Protein AF-A0A497PE10-F1 (afdb_monomer_lite)

Secondary structure (DSSP, 8-state):
------SSSSEE-SS-EE--TTHHHHT-GGGB-S--HHHHHHHHHHHHHHHHHHHHHTTT--SSTTSSSHHHHHHT--S-HHHHHHHHHHHHHHHHHHHHHTTTTS-TTS-HHHHHHHHHHHHHHHHHHHH-EEE--HHHHHHHHHHTB-TT-PBP--------S---TTS-GGGGS-STTTS-EEE--HHHHHHTT--GGGGEEEE-SSSSTTTT-S-TTS-EEEEEEEETT--BHHHHHHHHHHT-SSSS---GGGSS-EEEEEETTEEEEGGGEEEBPTTTSSBPSEE-HHHHHHS---HHHHHHHHTT---HHHHHHHHHHHHHHHHHHH-BTTB-HHHHHHHHHHHHHHHHHHHH---

Foldseek 3Di:
DDQDADPDAWEDPLVDTHHHPQLLLLLALQLEPPDDPLCSNLLSCLLVLLSVQLRVLLNPPADPPPDPDPVVVLVPDPDDPVCSVVLRVLSSSLRSLLCQLQVVVPDPPDDPVRNVVSNLSNLSSVLCQFQWFKFPDLVLLQVLLVVCFFPVRHGHPWNLAPPDPDDPPPDDSSSQAHHRRRHIHTYFGLLCCLLVVHPQLQQWKAFDPAAPSPQPVDDNVDIFGFNWWAALLGDISVNLNVVQVPPPPDDPTPCSSSRHHTQWTDTPHDIDGPLRIFGADSRRRHGRDCTGNNSNLLHRHAPVRVCVVCVPPPCSLSVVVSVLSSVLSVCQPVPGNNDHHNVRSVSSCVSCVVSSVSSPPND

Sequence (363 aa):
FAIASAYHGPATNMGTLFMPLQYIPMCISENYHNFDPRFVDIMIKYVAGFVLAHEIGHNNIHPGQSVGDWSSAIKDIDVDESDKVMWMNFISDIMVNYNVNNATALSGGVSTTDKENYILNTTLGNHVSMFLRTQHNPAHMQEVLDAKRTYTGIPISDNREVKSDIVPDDSPLWHFYSGLGRGNQYFPSLAQSVCENHPKEYLQVRPRKTGNPGETRLSDSKSYTVVDVETYDGKNKDELIAESNKKASSAPYNLLPYYQPIAKIKIGSEWYDSRYFDDICPLSGKVMWGGSTWNYWLQSETKDTWDKKVGGDDNRAQIVHLLCNEWGGHYANHGFAGKTGYEAGDAWIDAFAPVMHQVFRYE

Radius of gyration: 20.72 Å; chains: 1; bounding box: 51×46×56 Å

Structure (mmCIF, N/CA/C/O backbone):
data_AF-A0A497PE10-F1
#
_entry.id   AF-A0A497PE10-F1
#
loop_
_atom_site.group_PDB
_atom_site.id
_atom_site.type_symbol
_atom_site.label_atom_id
_atom_site.label_alt_id
_atom_site.label_comp_id
_atom_site.label_asym_id
_atom_site.label_entity_id
_atom_site.label_seq_id
_atom_site.pdbx_PDB_ins_code
_atom_site.Cartn_x
_atom_site.Cartn_y
_atom_site.Cartn_z
_atom_site.occupancy
_atom_site.B_iso_or_equiv
_atom_site.auth_seq_id
_atom_site.auth_comp_id
_atom_site.auth_asym_id
_atom_site.auth_atom_id
_atom_site.pdbx_PDB_model_num
ATOM 1 N N . PHE A 1 1 ? -4.354 13.370 -28.349 1.00 26.36 1 PHE A N 1
ATOM 2 C CA . PHE A 1 1 ? -4.278 12.712 -27.034 1.00 26.36 1 PHE A CA 1
ATOM 3 C C . PHE A 1 1 ? -5.695 12.500 -26.536 1.00 26.36 1 PHE A C 1
ATOM 5 O O . PHE A 1 1 ? -6.302 13.440 -26.044 1.00 26.36 1 PHE A O 1
ATOM 12 N N . ALA A 1 2 ? -6.266 11.323 -26.790 1.00 21.75 2 ALA A N 1
ATOM 13 C CA . ALA A 1 2 ? -7.591 10.965 -26.297 1.00 21.75 2 ALA A CA 1
ATOM 14 C C . ALA A 1 2 ? -7.392 10.117 -25.038 1.00 21.75 2 ALA A C 1
ATOM 16 O O . ALA A 1 2 ? -6.892 9.003 -25.129 1.00 21.75 2 ALA A O 1
ATOM 17 N N . ILE A 1 3 ? -7.714 10.681 -23.874 1.00 30.77 3 ILE A N 1
ATOM 18 C CA . ILE A 1 3 ? -7.741 9.955 -22.603 1.00 30.77 3 ILE A CA 1
ATOM 19 C C . ILE A 1 3 ? -9.056 9.173 -22.609 1.00 30.77 3 ILE A C 1
ATOM 21 O O . ILE A 1 3 ? -10.103 9.713 -22.262 1.00 30.77 3 ILE A O 1
ATOM 25 N N . ALA A 1 4 ? -9.030 7.947 -23.122 1.00 25.88 4 ALA A N 1
ATOM 26 C CA . ALA A 1 4 ? -10.186 7.063 -23.096 1.00 25.88 4 ALA A CA 1
ATOM 27 C C . ALA A 1 4 ? -10.195 6.294 -21.767 1.00 25.88 4 ALA A C 1
ATOM 29 O O . ALA A 1 4 ? -9.181 5.755 -21.329 1.00 25.88 4 ALA A O 1
ATOM 30 N N . SER A 1 5 ? -11.346 6.302 -21.100 1.00 27.91 5 SER A N 1
ATOM 31 C CA . SER A 1 5 ? -11.580 5.676 -19.803 1.00 27.91 5 SER A CA 1
ATOM 32 C C . SER A 1 5 ? -11.547 4.150 -19.930 1.00 27.91 5 SER A C 1
ATOM 34 O O . SER A 1 5 ? -12.526 3.546 -20.370 1.00 27.91 5 SER A O 1
ATOM 36 N N . ALA A 1 6 ? -10.441 3.516 -19.546 1.00 30.25 6 ALA A N 1
ATOM 37 C CA . ALA A 1 6 ? -10.412 2.072 -19.360 1.00 30.25 6 ALA A CA 1
ATOM 38 C C . ALA A 1 6 ? -10.957 1.741 -17.962 1.00 30.25 6 ALA A C 1
ATOM 40 O O . ALA A 1 6 ? -10.438 2.197 -16.946 1.00 30.25 6 ALA A O 1
ATOM 41 N N . TYR A 1 7 ? -12.034 0.956 -17.926 1.00 28.70 7 TYR A N 1
ATOM 42 C CA . TYR A 1 7 ? -12.624 0.362 -16.718 1.00 28.70 7 TYR A CA 1
ATOM 43 C C . TYR A 1 7 ? -11.738 -0.757 -16.115 1.00 28.70 7 TYR A C 1
ATOM 45 O O . TYR A 1 7 ? -12.102 -1.358 -15.109 1.00 28.70 7 TYR A O 1
ATOM 53 N N . HIS A 1 8 ? -10.571 -1.013 -16.716 1.00 41.28 8 HIS A N 1
ATOM 54 C CA . HIS A 1 8 ? -9.593 -2.027 -16.337 1.00 41.28 8 HIS A CA 1
ATOM 55 C C . HIS A 1 8 ? -8.201 -1.393 -16.302 1.00 41.28 8 HIS A C 1
ATOM 57 O O . HIS A 1 8 ? -7.514 -1.400 -17.315 1.00 41.28 8 HIS A O 1
ATOM 63 N N . GLY A 1 9 ? -7.800 -0.824 -15.162 1.00 53.16 9 GLY A N 1
ATOM 64 C CA . GLY A 1 9 ? -6.411 -0.403 -14.956 1.00 53.16 9 GLY A CA 1
ATOM 65 C C . GLY A 1 9 ? -5.888 0.689 -15.902 1.00 53.16 9 GLY A C 1
ATOM 66 O O . GLY A 1 9 ? -6.588 1.156 -16.805 1.00 53.16 9 GLY A O 1
ATOM 67 N N . PRO A 1 10 ? -4.666 1.179 -15.653 1.00 58.09 10 PRO A N 1
ATOM 68 C CA . PRO A 1 10 ? -3.921 1.919 -16.652 1.00 58.09 10 PRO A CA 1
ATOM 69 C C . PRO A 1 10 ? -3.458 0.941 -17.728 1.00 58.09 10 PRO A C 1
ATOM 71 O O . PRO A 1 10 ? -3.238 -0.239 -17.462 1.00 58.09 10 PRO A O 1
ATOM 74 N N . ALA A 1 11 ? -3.506 1.402 -18.972 1.00 62.78 11 ALA A N 1
ATOM 75 C CA . ALA A 1 11 ? -3.152 0.591 -20.120 1.00 62.78 11 ALA A CA 1
ATOM 76 C C . ALA A 1 11 ? -2.646 1.478 -21.256 1.00 62.78 11 ALA A C 1
ATOM 78 O O . ALA A 1 11 ? -3.052 2.634 -21.413 1.00 62.78 11 ALA A O 1
ATOM 79 N N . THR A 1 12 ? -1.851 0.895 -22.145 1.00 61.69 12 THR A N 1
ATOM 80 C CA . THR A 1 12 ? -1.480 1.492 -23.427 1.00 61.69 12 THR A CA 1
ATOM 81 C C . THR A 1 12 ? -1.715 0.501 -24.559 1.00 61.69 12 THR A C 1
ATOM 83 O O . THR A 1 12 ? -1.630 -0.711 -24.382 1.00 61.69 12 THR A O 1
ATOM 86 N N . ASN A 1 13 ? -2.000 1.014 -25.755 1.00 60.84 13 ASN A N 1
ATOM 87 C CA . ASN A 1 13 ? -2.024 0.219 -26.986 1.00 60.84 13 ASN A CA 1
ATOM 88 C C . ASN A 1 13 ? -0.938 0.658 -27.984 1.00 60.84 13 ASN A C 1
ATOM 90 O O . ASN A 1 13 ? -1.140 0.570 -29.195 1.00 60.84 13 ASN A O 1
ATOM 94 N N . MET A 1 14 ? 0.187 1.190 -27.487 1.00 60.50 14 MET A N 1
ATOM 95 C CA . MET A 1 14 ? 1.313 1.747 -28.262 1.00 60.50 14 MET A CA 1
ATOM 96 C C . MET A 1 14 ? 1.012 3.047 -29.030 1.00 60.50 14 MET A C 1
ATOM 98 O O . MET A 1 14 ? 1.938 3.754 -29.424 1.00 60.50 14 MET A O 1
ATOM 102 N N . GLY A 1 15 ? -0.262 3.399 -29.237 1.00 56.53 15 GLY A N 1
ATOM 103 C CA . GLY A 1 15 ? -0.689 4.645 -29.890 1.00 56.53 15 GLY A CA 1
ATOM 104 C C . GLY A 1 15 ? -1.504 5.579 -28.994 1.00 56.53 15 GLY A C 1
ATOM 105 O O . GLY A 1 15 ? -1.719 6.742 -29.336 1.00 56.53 15 GLY A O 1
ATOM 106 N N . THR A 1 16 ? -2.007 5.091 -27.862 1.00 63.12 16 THR A N 1
ATOM 107 C CA . THR A 1 16 ? -2.861 5.830 -26.926 1.00 63.12 16 THR A CA 1
ATOM 108 C C . THR A 1 16 ? -2.614 5.343 -25.503 1.00 63.12 16 THR A C 1
ATOM 110 O O . THR A 1 16 ? -2.556 4.141 -25.265 1.00 63.12 16 THR A O 1
ATOM 113 N N . LEU A 1 17 ? -2.497 6.297 -24.576 1.00 62.59 17 LEU A N 1
ATOM 114 C CA . LEU A 1 17 ? -2.444 6.049 -23.137 1.00 62.59 17 LEU A CA 1
ATOM 115 C C . LEU A 1 17 ? -3.864 6.131 -22.569 1.00 62.59 17 LEU A C 1
ATOM 117 O O . LEU A 1 17 ? -4.545 7.148 -22.739 1.00 62.59 17 LEU A O 1
ATOM 121 N N . PHE A 1 18 ? -4.290 5.079 -21.885 1.00 66.50 18 PHE A N 1
ATOM 122 C CA . PHE A 1 18 ? -5.561 4.995 -21.184 1.00 66.50 18 PHE A CA 1
ATOM 123 C C . PHE A 1 18 ? -5.285 5.192 -19.696 1.00 66.50 18 PHE A C 1
ATOM 125 O O . PHE A 1 18 ? -4.710 4.336 -19.032 1.00 66.50 18 PHE A O 1
ATOM 132 N N . MET A 1 19 ? -5.689 6.348 -19.172 1.00 64.50 19 MET A N 1
ATOM 133 C CA . MET A 1 19 ? -5.603 6.629 -17.741 1.00 64.50 19 MET A CA 1
ATOM 134 C C . MET A 1 19 ? -6.953 6.287 -17.103 1.00 64.50 19 MET A C 1
ATOM 136 O O . MET A 1 19 ? -7.947 6.954 -17.409 1.00 64.50 19 MET A O 1
ATOM 140 N N . PRO A 1 20 ? -7.035 5.266 -16.239 1.00 61.03 20 PRO A N 1
ATOM 141 C CA . PRO A 1 20 ? -8.276 4.849 -15.625 1.00 61.03 20 PRO A CA 1
ATOM 142 C C . PRO A 1 20 ? -8.740 5.913 -14.650 1.00 61.03 20 PRO A C 1
ATOM 144 O O . PRO A 1 20 ? -7.962 6.640 -14.020 1.00 61.03 20 PRO A O 1
ATOM 147 N N . LEU A 1 21 ? -10.050 5.912 -14.455 1.00 64.25 21 LEU A N 1
ATOM 148 C CA . LEU A 1 21 ? -10.733 6.802 -13.530 1.00 64.25 21 LEU A CA 1
ATOM 149 C C . LEU A 1 21 ? -10.263 6.612 -12.078 1.00 64.25 21 LEU A C 1
ATOM 151 O O . LEU A 1 21 ? -10.528 7.480 -11.263 1.00 64.25 21 LEU A O 1
ATOM 155 N N . GLN A 1 22 ? -9.537 5.536 -11.750 1.00 64.06 22 GLN A N 1
ATOM 156 C CA . GLN A 1 22 ? -9.010 5.269 -10.406 1.00 64.06 22 GLN A CA 1
ATOM 157 C C . GLN A 1 22 ? -7.816 6.155 -9.999 1.00 64.06 22 GLN A C 1
ATOM 159 O O . GLN A 1 22 ? -7.686 6.460 -8.815 1.00 64.06 22 GLN A O 1
ATOM 164 N N . TYR A 1 23 ? -6.986 6.633 -10.941 1.00 70.38 23 TYR A N 1
ATOM 165 C CA . TYR A 1 23 ? -5.857 7.523 -10.606 1.00 70.38 23 TYR A CA 1
ATOM 166 C C . TYR A 1 23 ? -6.257 8.992 -10.534 1.00 70.38 23 TYR A C 1
ATOM 168 O O . TYR A 1 23 ? -5.602 9.768 -9.846 1.00 70.38 23 TYR A O 1
ATOM 176 N N . ILE A 1 24 ? -7.353 9.386 -11.189 1.00 73.06 24 ILE A N 1
ATOM 177 C CA . ILE A 1 24 ? -7.880 10.753 -11.095 1.00 73.06 24 ILE A CA 1
ATOM 178 C C . ILE A 1 24 ? -8.144 11.149 -9.629 1.00 73.06 24 ILE A C 1
ATOM 180 O O . ILE A 1 24 ? -7.614 12.177 -9.214 1.00 73.06 24 ILE A O 1
ATOM 184 N N . PRO A 1 25 ? -8.866 10.360 -8.802 1.00 76.19 25 PRO A N 1
ATOM 185 C CA . PRO A 1 25 ? -9.055 10.686 -7.396 1.00 76.19 25 PRO A CA 1
ATOM 186 C C . PRO A 1 25 ? -7.756 10.717 -6.587 1.00 76.19 25 PRO A C 1
ATOM 188 O O . PRO A 1 25 ? -7.700 11.470 -5.620 1.00 76.19 25 PRO A O 1
ATOM 191 N N . MET A 1 26 ? -6.724 9.943 -6.956 1.00 80.38 26 MET A N 1
ATOM 192 C CA . MET A 1 26 ? -5.400 10.014 -6.308 1.00 80.38 26 MET A CA 1
ATOM 193 C C . MET A 1 26 ? -4.675 11.332 -6.600 1.00 80.38 26 MET A C 1
ATOM 195 O O . MET A 1 26 ? -3.714 11.664 -5.922 1.00 80.38 26 MET A O 1
ATOM 199 N N . CYS A 1 27 ? -5.132 12.106 -7.585 1.00 78.81 27 CYS A N 1
ATOM 200 C CA . CYS A 1 27 ? -4.581 13.419 -7.906 1.00 78.81 27 CYS A CA 1
ATOM 201 C C . CYS A 1 27 ? -5.347 14.579 -7.247 1.00 78.81 27 CYS A C 1
ATOM 203 O O . CYS A 1 27 ? -5.117 15.737 -7.591 1.00 78.81 27 CYS A O 1
ATOM 205 N N . ILE A 1 28 ? -6.275 14.281 -6.334 1.00 81.00 28 ILE A N 1
ATOM 206 C CA . ILE A 1 28 ? -7.158 15.254 -5.685 1.00 81.00 28 ILE A CA 1
ATOM 207 C C . ILE A 1 28 ? -6.804 15.311 -4.198 1.00 81.00 28 ILE A C 1
ATOM 209 O O . ILE A 1 28 ? -7.026 14.348 -3.464 1.00 81.00 28 ILE A O 1
ATOM 213 N N . SER A 1 29 ? -6.254 16.438 -3.748 1.00 83.06 29 SER A N 1
ATOM 214 C CA . SER A 1 29 ? -5.729 16.606 -2.386 1.00 83.06 29 SER A CA 1
ATOM 215 C C . SER A 1 29 ? -6.792 16.455 -1.308 1.00 83.06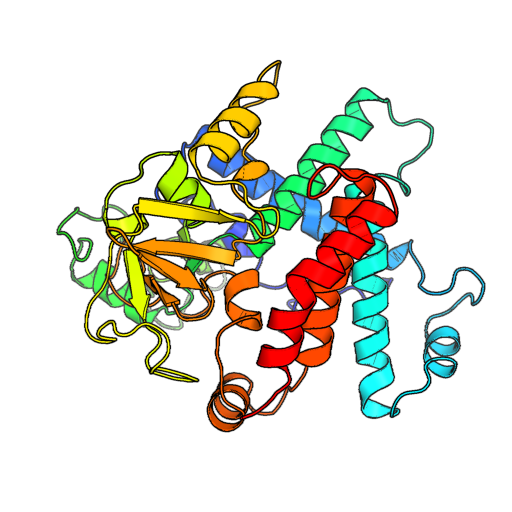 29 SER A C 1
ATOM 217 O O . SER A 1 29 ? -6.506 15.916 -0.242 1.00 83.06 29 SER A O 1
ATOM 219 N N . GLU A 1 30 ? -8.036 16.831 -1.593 1.00 81.69 30 GLU A N 1
ATOM 220 C CA . GLU A 1 30 ? -9.127 16.736 -0.628 1.00 81.69 30 GLU A CA 1
ATOM 221 C C . GLU A 1 30 ? -9.553 15.293 -0.312 1.00 81.69 30 GLU A C 1
ATOM 223 O O . GLU A 1 30 ? -10.305 15.073 0.633 1.00 81.69 30 GLU A O 1
ATOM 228 N N . ASN A 1 31 ? -9.076 14.305 -1.074 1.00 85.88 31 ASN A N 1
ATOM 229 C CA . ASN A 1 31 ? -9.310 12.891 -0.782 1.00 85.88 31 ASN A CA 1
ATOM 230 C C . ASN A 1 31 ? -8.299 12.307 0.222 1.00 85.88 31 ASN A C 1
ATOM 232 O O . ASN A 1 31 ? -8.471 11.167 0.660 1.00 85.88 31 ASN A O 1
ATOM 236 N N . TYR A 1 32 ? -7.238 13.044 0.565 1.00 87.50 32 TYR A N 1
ATOM 237 C CA . TYR A 1 32 ? -6.167 12.596 1.455 1.00 87.50 32 TYR A CA 1
ATOM 238 C C . TYR A 1 32 ? -6.420 13.042 2.898 1.00 87.50 32 TYR A C 1
ATOM 240 O O . TYR A 1 32 ? -6.613 14.223 3.177 1.00 87.50 32 TYR A O 1
ATOM 248 N N . HIS A 1 33 ? -6.352 12.099 3.842 1.00 88.00 33 HIS A N 1
ATOM 249 C CA . HIS A 1 33 ? -6.665 12.346 5.255 1.00 88.00 33 HIS A CA 1
ATOM 250 C C . HIS A 1 33 ? -5.460 12.134 6.166 1.00 88.00 33 HIS A C 1
ATOM 252 O O . HIS A 1 33 ? -4.825 11.085 6.116 1.00 88.00 33 HIS A O 1
ATOM 258 N N . ASN A 1 34 ? -5.199 13.096 7.058 1.00 85.44 34 ASN A N 1
ATOM 259 C CA . ASN A 1 34 ? -4.124 13.039 8.061 1.00 85.44 34 ASN A CA 1
ATOM 260 C C . ASN A 1 34 ? -2.728 12.805 7.460 1.00 85.44 34 ASN A C 1
ATOM 262 O O . ASN A 1 34 ? -1.926 12.016 7.957 1.00 85.44 34 ASN A O 1
ATOM 266 N N . PHE A 1 35 ? -2.462 13.518 6.372 1.00 82.25 35 PHE A N 1
ATOM 267 C CA . PHE A 1 35 ? -1.128 13.715 5.833 1.00 82.25 35 PHE A CA 1
ATOM 268 C C . PHE A 1 35 ? -0.671 15.129 6.168 1.00 82.25 35 PHE A C 1
ATOM 270 O O . PHE A 1 35 ? -1.485 16.055 6.205 1.00 82.25 35 PHE A O 1
ATOM 277 N N . ASP A 1 36 ? 0.629 15.321 6.374 1.00 72.62 36 ASP A N 1
ATOM 278 C CA . ASP A 1 36 ? 1.169 16.677 6.409 1.00 72.62 36 ASP A CA 1
ATOM 279 C C . ASP A 1 36 ? 0.985 17.307 5.006 1.00 72.62 36 ASP A C 1
ATOM 281 O O . ASP A 1 36 ? 1.298 16.659 4.000 1.00 72.62 36 ASP A O 1
ATOM 285 N N . PRO A 1 37 ? 0.437 18.538 4.906 1.00 69.31 37 PRO A N 1
ATOM 286 C CA . PRO A 1 37 ? 0.109 19.170 3.627 1.00 69.31 37 PRO A CA 1
ATOM 287 C C . PRO A 1 37 ? 1.275 19.233 2.638 1.00 69.31 37 PRO A C 1
ATOM 289 O O . PRO A 1 37 ? 1.061 19.124 1.435 1.00 69.31 37 PRO A O 1
ATOM 292 N N . ARG A 1 38 ? 2.519 19.335 3.130 1.00 65.50 38 ARG A N 1
ATOM 293 C CA . ARG A 1 38 ? 3.723 19.331 2.284 1.00 65.50 38 ARG A CA 1
ATOM 294 C C . ARG A 1 38 ? 3.900 18.007 1.544 1.00 65.50 38 ARG A C 1
ATOM 296 O O . ARG A 1 38 ? 4.574 17.982 0.524 1.00 65.50 38 ARG A O 1
ATOM 303 N N . PHE A 1 39 ? 3.315 16.923 2.046 1.00 71.75 39 PHE A N 1
ATOM 304 C CA . PHE A 1 39 ? 3.391 15.598 1.442 1.00 71.75 39 PHE A CA 1
ATOM 305 C C . PHE A 1 39 ? 2.229 15.281 0.520 1.00 71.75 39 PHE A C 1
ATOM 307 O O . PHE A 1 39 ? 2.411 14.476 -0.382 1.00 71.75 39 PHE A O 1
ATOM 314 N N . VAL A 1 40 ? 1.056 15.887 0.709 1.00 78.69 40 VAL A N 1
ATOM 315 C CA . VAL A 1 40 ? -0.104 15.618 -0.154 1.00 78.69 40 VAL A CA 1
ATOM 316 C C . VAL A 1 40 ? 0.212 15.999 -1.598 1.00 78.69 40 VAL A C 1
ATOM 318 O O . VAL A 1 40 ? 0.094 15.160 -2.490 1.00 78.69 40 VAL A O 1
ATOM 321 N N . ASP A 1 41 ? 0.742 17.204 -1.812 1.00 74.56 41 ASP A N 1
ATOM 322 C CA . ASP A 1 41 ? 1.160 17.665 -3.142 1.00 74.56 41 ASP A CA 1
ATOM 323 C C . ASP A 1 41 ? 2.259 16.775 -3.742 1.00 74.56 41 ASP A C 1
ATOM 325 O O . ASP A 1 41 ? 2.294 16.515 -4.947 1.00 74.56 41 ASP A O 1
ATOM 329 N N . ILE A 1 42 ? 3.149 16.269 -2.889 1.00 72.25 42 ILE A N 1
ATOM 330 C CA . ILE A 1 42 ? 4.262 15.402 -3.278 1.00 72.25 42 ILE A CA 1
ATOM 331 C C . ILE A 1 42 ? 3.767 14.017 -3.685 1.00 72.25 42 ILE A C 1
ATOM 333 O O . ILE A 1 42 ? 4.161 13.520 -4.736 1.00 72.25 42 ILE A O 1
ATOM 337 N N . MET A 1 43 ? 2.877 13.409 -2.906 1.00 76.19 43 MET A N 1
ATOM 338 C CA . MET A 1 43 ? 2.291 12.108 -3.216 1.00 76.19 43 MET A CA 1
ATOM 339 C C . MET A 1 43 ? 1.468 12.165 -4.496 1.00 76.19 43 MET A C 1
ATOM 341 O O . MET A 1 43 ? 1.654 11.310 -5.354 1.00 76.19 43 MET A O 1
ATOM 345 N N . ILE A 1 44 ? 0.623 13.188 -4.660 1.00 79.44 44 ILE A N 1
ATOM 346 C CA . ILE A 1 44 ? -0.154 13.396 -5.889 1.00 79.44 44 ILE A CA 1
ATOM 347 C C . ILE A 1 44 ? 0.786 13.466 -7.092 1.00 79.44 44 ILE A C 1
ATOM 349 O O . ILE A 1 44 ? 0.618 12.732 -8.067 1.00 79.44 44 ILE A O 1
ATOM 353 N N . LYS A 1 45 ? 1.822 14.309 -7.003 1.00 78.12 45 LYS A N 1
ATOM 354 C CA . LYS A 1 45 ? 2.814 14.467 -8.067 1.00 78.12 45 LYS A CA 1
ATOM 355 C C . LYS A 1 45 ? 3.541 13.156 -8.374 1.00 78.12 45 LYS A C 1
ATOM 357 O O . LYS A 1 45 ? 3.767 12.855 -9.542 1.00 78.12 45 LYS A O 1
ATOM 362 N N . TYR A 1 46 ? 3.947 12.405 -7.355 1.00 81.94 46 TYR A N 1
ATOM 363 C CA . TYR A 1 46 ? 4.786 11.218 -7.526 1.00 81.94 46 TYR A CA 1
ATOM 364 C C . TYR A 1 46 ? 3.997 10.001 -7.980 1.00 81.94 46 TYR A C 1
ATOM 366 O O . TYR A 1 46 ? 4.458 9.306 -8.877 1.00 81.94 46 TYR A O 1
ATOM 374 N N . VAL A 1 47 ? 2.794 9.781 -7.448 1.00 79.00 47 VAL A N 1
ATOM 375 C CA . VAL A 1 47 ? 1.891 8.733 -7.938 1.00 79.00 47 VAL A CA 1
ATOM 376 C C . VAL A 1 47 ? 1.533 9.001 -9.398 1.00 79.00 47 VAL A C 1
ATOM 378 O O . VAL A 1 47 ? 1.718 8.125 -10.236 1.00 79.00 47 VAL A O 1
ATOM 381 N N . ALA A 1 48 ? 1.099 10.221 -9.737 1.00 77.88 48 ALA A N 1
ATOM 382 C CA . ALA A 1 48 ? 0.783 10.570 -11.122 1.00 77.88 48 ALA A CA 1
ATOM 383 C C . ALA A 1 48 ? 2.008 10.439 -12.040 1.00 77.88 48 ALA A C 1
ATOM 385 O O . ALA A 1 48 ? 1.907 9.909 -13.145 1.00 77.88 48 ALA A O 1
ATOM 386 N N . GLY A 1 49 ? 3.172 10.904 -11.575 1.00 80.31 49 GLY A N 1
ATOM 387 C CA . GLY A 1 49 ? 4.430 10.818 -12.310 1.00 80.31 49 GLY A CA 1
ATOM 388 C C . GLY A 1 49 ? 4.871 9.379 -12.566 1.00 80.31 49 GLY A C 1
ATOM 389 O O . GLY A 1 49 ? 5.261 9.067 -13.688 1.00 80.31 49 GLY A O 1
ATOM 390 N N . PHE A 1 50 ? 4.770 8.505 -11.561 1.00 85.56 50 PHE A N 1
ATOM 391 C CA . PHE A 1 50 ? 5.059 7.081 -11.698 1.00 85.56 50 PHE A CA 1
ATOM 392 C C . PHE A 1 50 ? 4.118 6.418 -12.706 1.00 85.56 50 PHE A C 1
ATOM 394 O O . PHE A 1 50 ? 4.607 5.814 -13.652 1.00 85.56 50 PHE A O 1
ATOM 401 N N . VAL A 1 51 ? 2.799 6.589 -12.566 1.00 81.25 51 VAL A N 1
ATOM 402 C CA . VAL A 1 51 ? 1.820 5.948 -13.464 1.00 81.25 51 VAL A CA 1
ATOM 403 C C . VAL A 1 51 ? 2.026 6.402 -14.907 1.00 81.25 51 VAL A C 1
ATOM 405 O O . VAL A 1 51 ? 2.081 5.580 -15.812 1.00 81.25 51 VAL A O 1
ATOM 408 N N . LEU A 1 52 ? 2.222 7.702 -15.146 1.00 80.31 52 LEU A N 1
ATOM 409 C CA . LEU A 1 52 ? 2.508 8.195 -16.496 1.00 80.31 52 LEU A CA 1
ATOM 410 C C . LEU A 1 52 ? 3.820 7.630 -17.052 1.00 80.31 52 LEU A C 1
ATOM 412 O O . LEU A 1 52 ? 3.883 7.276 -18.227 1.00 80.31 52 LEU A O 1
ATOM 416 N N . ALA A 1 53 ? 4.868 7.556 -16.228 1.00 82.88 53 ALA A N 1
ATOM 417 C CA . ALA A 1 53 ? 6.146 6.988 -16.638 1.00 82.88 53 ALA A CA 1
ATOM 418 C C . ALA A 1 53 ? 6.037 5.489 -16.950 1.00 82.88 53 ALA A C 1
ATOM 420 O O . ALA A 1 53 ? 6.608 5.048 -17.943 1.00 82.88 53 ALA A O 1
ATOM 421 N N . HIS A 1 54 ? 5.288 4.742 -16.141 1.00 86.00 54 HIS A N 1
ATOM 422 C CA . HIS A 1 54 ? 4.984 3.329 -16.340 1.00 86.00 54 HIS A CA 1
ATOM 423 C C . HIS A 1 54 ? 4.260 3.110 -17.675 1.00 86.00 54 HIS A C 1
ATOM 425 O O . HIS A 1 54 ? 4.765 2.414 -18.552 1.00 86.00 54 HIS A O 1
ATOM 431 N N . GLU A 1 55 ? 3.153 3.815 -17.908 1.00 79.75 55 GLU A N 1
ATOM 432 C CA . GLU A 1 55 ? 2.368 3.645 -19.136 1.00 79.75 55 GLU A CA 1
ATOM 433 C C . GLU A 1 55 ? 3.119 4.074 -20.404 1.00 79.75 55 GLU A C 1
ATOM 435 O O . GLU A 1 55 ? 2.995 3.456 -21.462 1.00 79.75 55 GLU A O 1
ATOM 440 N N . ILE A 1 56 ? 3.949 5.119 -20.320 1.00 79.00 56 ILE A N 1
ATOM 441 C CA . ILE A 1 56 ? 4.860 5.483 -21.417 1.00 79.00 56 ILE A CA 1
ATOM 442 C C . ILE A 1 56 ? 5.942 4.414 -21.599 1.00 79.00 56 ILE A C 1
ATOM 444 O O . ILE A 1 56 ? 6.340 4.145 -22.732 1.00 79.00 56 ILE A O 1
ATOM 448 N N . GLY A 1 57 ? 6.406 3.809 -20.507 1.00 77.38 57 GLY A N 1
ATOM 449 C CA . GLY A 1 57 ? 7.400 2.744 -20.499 1.00 77.38 57 GLY A CA 1
ATOM 450 C C . GLY A 1 57 ? 6.979 1.544 -21.342 1.00 77.38 57 GLY A C 1
ATOM 451 O O . GLY A 1 57 ? 7.767 1.044 -22.140 1.00 77.38 57 GLY A O 1
ATOM 452 N N . HIS A 1 58 ? 5.711 1.143 -21.279 1.00 77.19 58 HIS A N 1
ATOM 453 C CA . HIS A 1 58 ? 5.189 0.083 -22.147 1.00 77.19 58 HIS A CA 1
ATOM 454 C C . HIS A 1 58 ? 5.332 0.386 -23.650 1.00 77.19 58 HIS A C 1
ATOM 456 O O . HIS A 1 58 ? 5.404 -0.542 -24.452 1.00 77.19 58 HIS A O 1
ATOM 462 N N . ASN A 1 59 ? 5.447 1.660 -24.050 1.00 73.25 59 ASN A N 1
ATOM 463 C CA . ASN A 1 59 ? 5.642 2.039 -25.454 1.00 73.25 59 ASN A CA 1
ATOM 464 C C . ASN A 1 59 ? 7.094 1.925 -25.938 1.00 73.25 59 ASN A C 1
ATOM 466 O O . ASN A 1 59 ? 7.329 1.952 -27.147 1.00 73.25 59 ASN A O 1
ATOM 470 N N . ASN A 1 60 ? 8.075 1.874 -25.034 1.00 71.06 60 ASN A N 1
ATOM 471 C CA . ASN A 1 60 ? 9.497 1.879 -25.395 1.00 71.06 60 ASN A CA 1
ATOM 472 C C . ASN A 1 60 ? 10.321 0.753 -24.748 1.00 71.06 60 ASN A C 1
ATOM 474 O O . ASN A 1 60 ? 11.492 0.592 -25.094 1.00 71.06 60 ASN A O 1
ATOM 478 N N . ILE A 1 61 ? 9.722 -0.042 -23.860 1.00 72.94 61 ILE A N 1
ATOM 479 C CA . ILE A 1 61 ? 10.324 -1.206 -23.209 1.00 72.94 61 ILE A CA 1
ATOM 480 C C . ILE A 1 61 ? 9.553 -2.440 -23.671 1.00 72.94 61 ILE A C 1
ATOM 482 O O . ILE A 1 61 ? 8.431 -2.689 -23.241 1.00 72.94 61 ILE A O 1
ATOM 486 N N . HIS A 1 62 ? 10.164 -3.218 -24.565 1.00 65.12 62 HIS A N 1
ATOM 487 C CA . HIS A 1 62 ? 9.579 -4.465 -25.048 1.00 65.12 62 HIS A CA 1
ATOM 488 C C . HIS A 1 62 ? 10.075 -5.671 -24.238 1.00 65.12 62 HIS A C 1
ATOM 490 O O . HIS A 1 62 ? 11.297 -5.840 -24.100 1.00 65.12 62 HIS A O 1
ATOM 496 N N . PRO A 1 63 ? 9.169 -6.542 -23.753 1.00 58.00 63 PRO A N 1
ATOM 497 C CA . PRO A 1 63 ? 9.554 -7.859 -23.270 1.00 58.00 63 PRO A CA 1
ATOM 498 C C . PRO A 1 63 ? 10.120 -8.676 -24.438 1.00 58.00 63 PRO A C 1
ATOM 500 O O . PRO A 1 63 ? 9.476 -8.845 -25.469 1.00 58.00 63 PRO A O 1
ATOM 503 N N . GLY A 1 64 ? 11.369 -9.125 -24.295 1.00 51.66 64 GLY A N 1
ATOM 504 C CA . GLY A 1 64 ? 12.105 -9.796 -25.369 1.00 51.66 64 GLY A CA 1
ATOM 505 C C . GLY A 1 64 ? 12.657 -8.825 -26.415 1.00 51.66 64 GLY A C 1
ATOM 506 O O . GLY A 1 64 ? 12.224 -8.834 -27.559 1.00 51.66 64 GLY A O 1
ATOM 507 N N . GLN A 1 65 ? 13.683 -8.042 -26.055 1.00 48.19 65 GLN A N 1
ATOM 508 C CA . GLN A 1 65 ? 14.383 -7.096 -26.949 1.00 48.19 65 GLN A CA 1
ATOM 509 C C . GLN A 1 65 ? 14.831 -7.686 -28.310 1.00 48.19 65 GLN A C 1
ATOM 511 O O . GLN A 1 65 ? 15.172 -6.936 -29.222 1.00 48.19 65 GLN A O 1
ATOM 516 N N . SER A 1 66 ? 14.846 -9.016 -28.456 1.00 49.03 66 SER A N 1
ATOM 517 C CA . SER A 1 66 ? 15.171 -9.754 -29.679 1.00 49.03 66 SER A CA 1
ATOM 518 C C . SER A 1 66 ? 14.000 -9.965 -30.652 1.00 49.03 66 SER A C 1
ATOM 520 O O . SER A 1 66 ? 14.251 -10.274 -31.815 1.00 49.03 66 SER A O 1
ATOM 522 N N . VAL A 1 67 ? 12.745 -9.818 -30.219 1.00 50.56 67 VAL A N 1
ATOM 523 C CA . VAL A 1 67 ? 11.538 -10.032 -31.035 1.00 50.56 67 VAL A CA 1
ATOM 524 C C . VAL A 1 67 ? 10.800 -8.703 -31.180 1.00 50.56 67 VAL A C 1
ATOM 526 O O . VAL A 1 67 ? 10.198 -8.200 -30.243 1.00 50.56 67 VAL A O 1
ATOM 529 N N . GLY A 1 68 ? 10.888 -8.085 -32.360 1.00 56.56 68 GLY A N 1
ATOM 530 C CA . GLY A 1 68 ? 10.409 -6.719 -32.620 1.00 56.56 68 GLY A CA 1
ATOM 531 C C . GLY A 1 68 ? 8.899 -6.469 -32.468 1.00 56.56 68 GLY A C 1
ATOM 532 O O . GLY A 1 68 ? 8.460 -5.361 -32.765 1.00 56.56 68 GLY A O 1
ATOM 533 N N . ASP A 1 69 ? 8.108 -7.458 -32.032 1.00 63.72 69 ASP A N 1
ATOM 534 C CA . ASP A 1 69 ? 6.694 -7.301 -31.689 1.00 63.72 69 ASP A CA 1
ATOM 535 C C . ASP A 1 69 ? 6.225 -8.262 -30.575 1.00 63.72 69 ASP A C 1
ATOM 537 O O . ASP A 1 69 ? 6.776 -9.345 -30.357 1.00 63.72 69 ASP A O 1
ATOM 541 N N . TRP A 1 70 ? 5.148 -7.860 -29.892 1.00 64.38 70 TRP A N 1
ATOM 542 C CA . TRP A 1 70 ? 4.504 -8.618 -28.812 1.00 64.38 70 TRP A CA 1
ATOM 543 C C . TRP A 1 70 ? 3.924 -9.964 -29.270 1.00 64.38 70 TRP A C 1
ATOM 545 O O . TRP A 1 70 ? 3.925 -10.929 -28.510 1.00 64.38 70 TRP A O 1
ATOM 555 N N . SER A 1 71 ? 3.438 -10.050 -30.514 1.00 67.50 71 SER A N 1
ATOM 556 C CA . SER A 1 71 ? 2.801 -11.263 -31.046 1.00 67.50 71 SER A CA 1
ATOM 557 C C . SER A 1 71 ? 3.778 -12.432 -31.172 1.00 67.50 71 SER A C 1
ATOM 559 O O . SER A 1 71 ? 3.381 -13.595 -31.104 1.00 67.50 71 SER A O 1
ATOM 561 N N . SER A 1 72 ? 5.057 -12.118 -31.356 1.00 69.69 72 SER A N 1
ATOM 562 C CA . SER A 1 72 ? 6.145 -13.081 -31.427 1.00 69.69 72 SER A CA 1
ATOM 563 C C . SER A 1 72 ? 6.615 -13.471 -30.030 1.00 69.69 72 SER A C 1
ATOM 565 O O . SER A 1 72 ? 6.760 -14.657 -29.767 1.00 69.69 72 SER A O 1
ATOM 567 N N . ALA A 1 73 ? 6.738 -12.505 -29.111 1.00 67.44 73 ALA A N 1
ATOM 568 C CA . ALA A 1 73 ? 7.099 -12.771 -27.718 1.00 67.44 73 ALA A CA 1
ATOM 569 C C . ALA A 1 73 ? 6.080 -13.683 -27.003 1.00 67.44 73 ALA A C 1
ATOM 571 O O . ALA A 1 73 ? 6.463 -14.560 -26.235 1.00 67.44 73 ALA A O 1
ATOM 572 N N . ILE A 1 74 ? 4.780 -13.512 -27.277 1.00 72.31 74 ILE A N 1
ATOM 573 C CA . ILE A 1 74 ? 3.701 -14.310 -26.666 1.00 72.31 74 ILE A CA 1
ATOM 574 C C . ILE A 1 74 ? 3.792 -15.792 -27.055 1.00 72.31 74 ILE A C 1
ATOM 576 O O . ILE A 1 74 ? 3.459 -16.657 -26.248 1.00 72.31 74 ILE A O 1
ATOM 580 N N . LYS A 1 75 ? 4.260 -16.107 -28.271 1.00 71.69 75 LYS A N 1
ATOM 581 C CA . LYS A 1 75 ? 4.328 -17.494 -28.766 1.00 71.69 75 LYS A CA 1
ATOM 582 C C . LYS A 1 75 ? 5.300 -18.363 -27.976 1.00 71.69 75 LYS A C 1
ATOM 584 O O . LYS A 1 75 ? 5.068 -19.566 -27.893 1.00 71.69 75 LYS A O 1
ATOM 589 N N . ASP A 1 76 ? 6.332 -17.751 -27.404 1.00 72.50 76 ASP A N 1
ATOM 590 C CA . ASP A 1 76 ? 7.411 -18.446 -26.703 1.00 72.50 76 ASP A CA 1
ATOM 591 C C . ASP A 1 76 ? 7.109 -18.672 -25.206 1.00 72.50 76 ASP A C 1
ATOM 593 O O . ASP A 1 76 ? 7.893 -19.329 -24.520 1.00 72.50 76 ASP A O 1
ATOM 597 N N . ILE A 1 77 ? 5.980 -18.166 -24.680 1.00 73.75 77 ILE A N 1
ATOM 598 C CA . ILE A 1 77 ? 5.540 -18.455 -23.306 1.00 73.75 77 ILE A CA 1
ATOM 599 C C . ILE A 1 77 ? 4.846 -19.825 -23.267 1.00 73.75 77 ILE A C 1
ATOM 601 O O . ILE A 1 77 ? 3.789 -20.014 -23.872 1.00 73.75 77 ILE A O 1
ATOM 605 N N . ASP A 1 78 ? 5.417 -20.762 -22.508 1.00 80.75 78 ASP A N 1
ATOM 606 C CA . ASP A 1 78 ? 4.909 -22.131 -22.327 1.00 80.75 78 ASP A CA 1
ATOM 607 C C . ASP A 1 78 ? 3.800 -22.204 -21.256 1.00 80.75 78 ASP A C 1
ATOM 609 O O . ASP A 1 78 ? 3.972 -22.772 -20.178 1.00 80.75 78 ASP A O 1
ATOM 613 N N . VAL A 1 79 ? 2.667 -21.552 -21.535 1.00 79.06 79 VAL A N 1
ATOM 614 C CA . VAL A 1 79 ? 1.423 -21.609 -20.739 1.00 79.06 79 VAL A CA 1
ATOM 615 C C . VAL A 1 79 ? 0.210 -21.734 -21.665 1.00 79.06 79 VAL A C 1
ATOM 617 O O . VAL A 1 79 ? 0.330 -21.564 -22.883 1.00 79.06 79 VAL A O 1
ATOM 620 N N . ASP A 1 80 ? -0.968 -22.008 -21.102 1.00 77.56 80 ASP A N 1
ATOM 621 C CA . ASP A 1 80 ? -2.212 -22.086 -21.868 1.00 77.56 80 ASP A CA 1
ATOM 622 C C . ASP A 1 80 ? -2.501 -20.774 -22.609 1.00 77.56 80 ASP A C 1
ATOM 624 O O . ASP A 1 80 ? -2.290 -19.677 -22.092 1.00 77.56 80 ASP A O 1
ATOM 628 N N . GLU A 1 81 ? -3.003 -20.877 -23.843 1.00 72.38 81 GLU A N 1
ATOM 629 C CA . GLU A 1 81 ? -3.212 -19.723 -24.732 1.00 72.38 81 GLU A CA 1
ATOM 630 C C . GLU A 1 81 ? -4.124 -18.649 -24.112 1.00 72.38 81 GLU A C 1
ATOM 632 O O . GLU A 1 81 ? -3.932 -17.461 -24.369 1.00 72.38 81 GLU A O 1
ATOM 637 N N . SER A 1 82 ? -5.076 -19.052 -23.259 1.00 72.06 82 SER A N 1
ATOM 638 C CA . SER A 1 82 ? -5.943 -18.134 -22.507 1.00 72.06 82 SER A CA 1
ATOM 639 C C . SER A 1 82 ? -5.174 -17.225 -21.547 1.00 72.06 82 SER A C 1
ATOM 641 O O . SER A 1 82 ? -5.622 -16.111 -21.283 1.00 72.06 82 SER A O 1
ATOM 643 N N . ASP A 1 83 ? -4.009 -17.668 -21.074 1.00 73.38 83 ASP A N 1
ATOM 644 C CA . ASP A 1 83 ? -3.271 -17.035 -19.982 1.00 73.38 83 ASP A CA 1
ATOM 645 C C . ASP A 1 83 ? -2.021 -16.306 -20.484 1.00 73.38 83 ASP A C 1
ATOM 647 O O . ASP A 1 83 ? -1.491 -15.430 -19.797 1.00 73.38 83 ASP A O 1
ATOM 651 N N . LYS A 1 84 ? -1.547 -16.622 -21.698 1.00 77.31 84 LYS A N 1
ATOM 652 C CA . LYS A 1 84 ? -0.314 -16.053 -22.265 1.00 77.31 84 LYS A CA 1
ATOM 653 C C . LYS A 1 84 ? -0.320 -14.530 -22.325 1.00 77.31 84 LYS A C 1
ATOM 655 O O . LYS A 1 84 ? 0.677 -13.899 -21.982 1.00 77.31 84 LYS A O 1
ATOM 660 N N . VAL A 1 85 ? -1.433 -13.933 -22.760 1.00 75.44 85 VAL A N 1
ATOM 661 C CA . VAL A 1 85 ? -1.569 -12.467 -22.857 1.00 75.44 85 VAL A CA 1
ATOM 662 C C . VAL A 1 85 ? -1.427 -11.833 -21.478 1.00 75.44 85 VAL A C 1
ATOM 664 O O . VAL A 1 85 ? -0.759 -10.817 -21.318 1.00 75.44 85 VAL A O 1
ATOM 667 N N . MET A 1 86 ? -2.014 -12.470 -20.472 1.00 76.12 86 MET A N 1
ATOM 668 C CA . MET A 1 86 ? -1.976 -11.985 -19.108 1.00 76.12 86 MET A CA 1
ATOM 669 C C . MET A 1 86 ? -0.569 -12.090 -18.520 1.00 76.12 86 MET A C 1
ATOM 671 O O . MET A 1 86 ? -0.040 -11.100 -18.028 1.00 76.12 86 MET A O 1
ATOM 675 N N . TRP A 1 87 ? 0.083 -13.248 -18.660 1.00 77.38 87 TRP A N 1
ATOM 676 C CA . TRP A 1 87 ? 1.484 -13.434 -18.274 1.00 77.38 87 TRP A CA 1
ATOM 677 C C . TRP A 1 87 ? 2.419 -12.435 -18.950 1.00 77.38 87 TRP A C 1
ATOM 679 O O . TRP A 1 87 ? 3.309 -11.897 -18.294 1.00 77.38 87 TRP A O 1
ATOM 689 N N . MET A 1 88 ? 2.197 -12.136 -20.231 1.00 77.12 88 MET A N 1
ATOM 690 C CA . MET A 1 88 ? 2.991 -11.133 -20.929 1.00 77.12 88 MET A CA 1
ATOM 691 C C . MET A 1 88 ? 2.776 -9.724 -20.367 1.00 77.12 88 MET A C 1
ATOM 693 O O . MET A 1 88 ? 3.754 -8.993 -20.208 1.00 77.12 88 MET A O 1
ATOM 697 N N . ASN A 1 89 ? 1.538 -9.356 -20.018 1.00 75.94 89 ASN A N 1
ATOM 698 C CA . ASN A 1 89 ? 1.274 -8.089 -19.334 1.00 75.94 89 ASN A CA 1
ATOM 699 C C . ASN A 1 89 ? 2.083 -8.010 -18.029 1.00 75.94 89 ASN A C 1
ATOM 701 O O . ASN A 1 89 ? 2.846 -7.070 -17.847 1.00 75.94 89 ASN A O 1
ATOM 705 N N . PHE A 1 90 ? 2.047 -9.049 -17.187 1.00 79.31 90 PHE A N 1
ATOM 706 C CA . PHE A 1 90 ? 2.800 -9.057 -15.924 1.00 79.31 90 PHE A CA 1
ATOM 707 C C . PHE A 1 90 ? 4.318 -8.983 -16.105 1.00 79.31 90 PHE A C 1
ATOM 709 O O . PHE A 1 90 ? 4.994 -8.251 -15.383 1.00 79.31 90 PHE A O 1
ATOM 716 N N . ILE A 1 91 ? 4.875 -9.727 -17.063 1.00 79.12 91 ILE A N 1
ATOM 717 C CA . ILE A 1 91 ? 6.309 -9.658 -17.378 1.00 79.12 91 ILE A CA 1
ATOM 718 C C . ILE A 1 91 ? 6.674 -8.245 -17.840 1.00 79.12 91 ILE A C 1
ATOM 720 O O . ILE A 1 91 ? 7.705 -7.705 -17.428 1.00 79.12 91 ILE A O 1
ATOM 724 N N . SER A 1 92 ? 5.826 -7.632 -18.668 1.00 80.12 92 SER A N 1
ATOM 725 C CA . SER A 1 92 ? 6.039 -6.263 -19.119 1.00 80.12 92 SER A CA 1
ATOM 726 C C . SER A 1 92 ? 6.009 -5.270 -17.963 1.00 80.12 92 SER A C 1
ATOM 728 O O . SER A 1 92 ? 6.887 -4.411 -17.925 1.00 80.12 92 SER A O 1
ATOM 730 N N . ASP A 1 93 ? 5.069 -5.389 -17.024 1.00 83.75 93 ASP A N 1
ATOM 731 C CA . ASP A 1 93 ? 4.970 -4.500 -15.859 1.00 83.75 93 ASP A CA 1
ATOM 732 C C . ASP A 1 93 ? 6.238 -4.578 -15.000 1.00 83.75 93 ASP A C 1
ATOM 734 O O . ASP A 1 93 ? 6.802 -3.546 -14.634 1.00 83.75 93 ASP A O 1
ATOM 738 N N . ILE A 1 94 ? 6.757 -5.790 -14.744 1.00 82.50 94 ILE A N 1
ATOM 739 C CA . ILE A 1 94 ? 8.018 -5.997 -14.004 1.00 82.50 94 ILE A CA 1
ATOM 740 C C . ILE A 1 94 ? 9.167 -5.255 -14.695 1.00 82.50 94 ILE A C 1
ATOM 742 O O . ILE A 1 94 ? 9.932 -4.524 -14.056 1.00 82.50 94 ILE A O 1
ATOM 746 N N . MET A 1 95 ? 9.300 -5.432 -16.012 1.00 82.44 95 MET A N 1
ATOM 747 C CA . MET A 1 95 ? 10.361 -4.795 -16.790 1.00 82.44 95 MET A CA 1
ATOM 748 C C . MET A 1 95 ? 10.213 -3.275 -16.808 1.00 82.44 95 MET A C 1
ATOM 750 O O . MET A 1 95 ? 11.199 -2.559 -16.620 1.00 82.44 95 MET A O 1
ATOM 754 N N . VAL A 1 96 ? 9.002 -2.769 -17.021 1.00 85.44 96 VAL A N 1
ATOM 755 C CA . VAL A 1 96 ? 8.714 -1.336 -17.047 1.0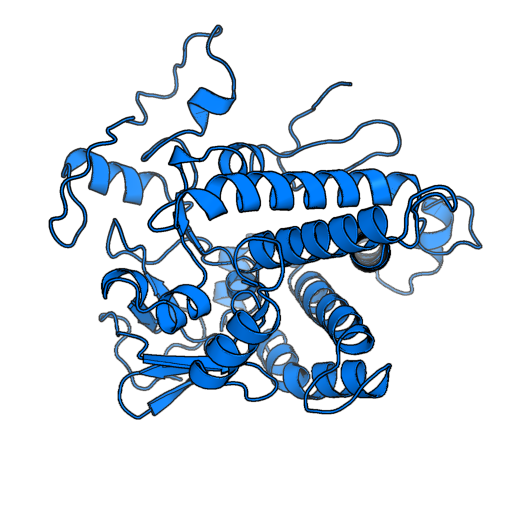0 85.44 96 VAL A CA 1
ATOM 756 C C . VAL A 1 96 ? 9.001 -0.702 -15.692 1.00 85.44 96 VAL A C 1
ATOM 758 O O . VAL A 1 96 ? 9.764 0.264 -15.641 1.00 85.44 96 VAL A O 1
ATOM 761 N N . ASN A 1 97 ? 8.507 -1.284 -14.597 1.00 86.94 97 ASN A N 1
ATOM 762 C CA . ASN A 1 97 ? 8.761 -0.798 -13.239 1.00 86.94 97 ASN A CA 1
ATOM 763 C C . ASN A 1 97 ? 10.249 -0.777 -12.919 1.00 86.94 97 ASN A C 1
ATOM 765 O O . ASN A 1 97 ? 10.743 0.218 -12.387 1.00 86.94 97 ASN A O 1
ATOM 769 N N . TYR A 1 98 ? 10.994 -1.818 -13.303 1.00 85.50 98 TYR A N 1
ATO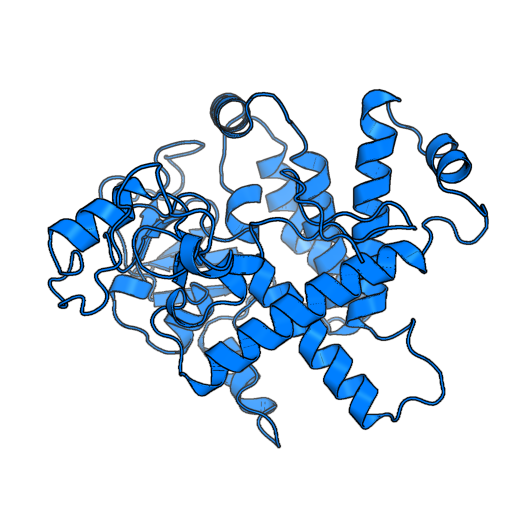M 770 C CA . TYR A 1 98 ? 12.446 -1.818 -13.155 1.00 85.50 98 TYR A CA 1
ATOM 771 C C . TYR A 1 98 ? 13.087 -0.644 -13.907 1.00 85.50 98 TYR A C 1
ATOM 773 O O . TYR A 1 98 ? 13.876 0.101 -13.327 1.00 85.50 98 TYR A O 1
ATOM 781 N N . ASN A 1 99 ? 12.752 -0.442 -15.182 1.00 86.06 99 ASN A N 1
ATOM 782 C CA . ASN A 1 99 ? 13.389 0.597 -15.992 1.00 86.06 99 ASN A CA 1
ATOM 783 C C . ASN A 1 99 ? 13.017 2.018 -15.531 1.00 86.06 99 ASN A C 1
ATOM 785 O O . ASN A 1 99 ? 13.876 2.903 -15.486 1.00 86.06 99 ASN A O 1
ATOM 789 N N . VAL A 1 100 ? 11.755 2.236 -15.156 1.00 87.44 100 VAL A N 1
ATOM 790 C CA . VAL A 1 100 ? 11.240 3.510 -14.634 1.00 87.44 100 VAL A CA 1
ATOM 791 C C . VAL A 1 100 ? 11.844 3.825 -13.265 1.00 87.44 100 VAL A C 1
ATOM 793 O O . VAL A 1 100 ? 12.303 4.942 -13.034 1.00 87.44 100 VAL A O 1
ATOM 796 N N . ASN A 1 101 ? 11.922 2.856 -12.356 1.00 87.25 101 ASN A N 1
ATOM 797 C CA . ASN A 1 101 ? 12.464 3.101 -11.017 1.00 87.25 101 ASN A CA 1
ATOM 798 C C . ASN A 1 101 ? 13.999 3.174 -10.997 1.00 87.25 101 ASN A C 1
ATOM 800 O O . ASN A 1 101 ? 14.564 3.661 -10.028 1.00 87.25 101 ASN A O 1
ATOM 804 N N . ASN A 1 102 ? 14.681 2.766 -12.074 1.00 86.00 102 ASN A N 1
ATOM 805 C CA . ASN A 1 102 ? 16.140 2.878 -12.211 1.00 86.00 102 ASN A CA 1
ATOM 806 C C . ASN A 1 102 ? 16.590 3.885 -13.287 1.00 86.00 102 ASN A C 1
ATOM 808 O O . ASN A 1 102 ? 17.783 3.987 -13.572 1.00 86.00 102 ASN A O 1
ATOM 812 N N . ALA A 1 103 ? 15.659 4.636 -13.888 1.00 85.69 103 ALA A N 1
ATOM 813 C CA . ALA A 1 103 ? 15.929 5.630 -14.935 1.00 85.69 103 ALA A CA 1
ATOM 814 C C . ALA A 1 103 ? 16.742 5.115 -16.143 1.00 85.69 103 ALA A C 1
ATOM 816 O O . ALA A 1 103 ? 17.397 5.899 -16.836 1.00 85.69 103 ALA A O 1
ATOM 817 N N . THR A 1 104 ? 16.710 3.813 -16.423 1.00 83.69 104 THR A N 1
ATOM 818 C CA . THR A 1 104 ? 17.552 3.174 -17.453 1.00 83.69 104 THR A CA 1
ATOM 819 C C . THR A 1 104 ? 17.146 3.570 -18.871 1.00 83.69 104 THR A C 1
ATOM 821 O O . THR A 1 104 ? 17.976 3.547 -19.777 1.00 83.69 104 THR A O 1
ATOM 824 N N . ALA A 1 105 ? 15.888 3.977 -19.061 1.00 73.94 105 ALA A N 1
ATOM 825 C CA . ALA A 1 105 ? 15.351 4.446 -20.336 1.00 73.94 105 ALA A CA 1
ATOM 826 C C . ALA A 1 105 ? 15.524 5.965 -20.566 1.00 73.94 105 ALA A C 1
ATOM 828 O O . ALA A 1 105 ? 15.143 6.473 -21.623 1.00 73.94 105 ALA A O 1
ATOM 829 N N . LEU A 1 106 ? 16.076 6.719 -19.602 1.00 80.69 106 LEU A N 1
ATOM 830 C CA . LEU A 1 106 ? 16.285 8.162 -19.763 1.00 80.69 106 LEU A CA 1
ATOM 831 C C . LEU A 1 106 ? 17.491 8.468 -20.662 1.00 80.69 106 LEU A C 1
ATOM 833 O O . LEU A 1 106 ? 18.516 7.790 -20.628 1.00 80.69 106 LEU A O 1
ATOM 837 N N . SER A 1 107 ? 17.396 9.560 -21.428 1.00 78.81 107 SER A N 1
ATOM 838 C CA . SER A 1 107 ? 18.483 10.027 -22.297 1.00 78.81 107 SER A CA 1
ATOM 839 C C . SER A 1 107 ? 19.793 10.250 -21.527 1.00 78.81 107 SER A C 1
ATOM 841 O O . SER A 1 107 ? 19.813 10.764 -20.404 1.00 78.81 107 SER A O 1
ATOM 843 N N . GLY A 1 108 ? 20.920 9.938 -22.173 1.00 79.69 108 GLY A N 1
ATOM 844 C CA . GLY A 1 108 ? 22.261 10.189 -21.637 1.00 79.69 108 GLY A CA 1
ATOM 845 C C . GLY A 1 108 ? 22.548 11.667 -21.336 1.00 79.69 108 GLY A C 1
ATOM 846 O O . GLY A 1 108 ? 23.416 11.947 -20.517 1.00 79.69 108 GLY A O 1
ATOM 847 N N . GLY A 1 109 ? 21.801 12.597 -21.945 1.00 85.81 109 GLY A N 1
ATOM 848 C CA . GLY A 1 109 ? 21.932 14.041 -21.716 1.00 85.81 109 GLY A CA 1
ATOM 849 C C . GLY A 1 109 ? 21.246 14.573 -20.451 1.00 85.81 109 GLY A C 1
ATOM 850 O O . GLY A 1 109 ? 21.390 15.754 -20.151 1.00 85.81 109 GLY A O 1
ATOM 851 N N . VAL A 1 110 ? 20.496 13.741 -19.718 1.00 88.19 110 VAL A N 1
ATOM 852 C CA . VAL A 1 110 ? 19.882 14.136 -18.439 1.00 88.19 110 VAL A CA 1
ATOM 853 C C . VAL A 1 110 ? 20.958 14.202 -17.353 1.00 88.19 110 VAL A C 1
ATOM 855 O O . VAL A 1 110 ? 21.781 13.288 -17.241 1.00 88.19 110 VAL A O 1
ATOM 858 N N . SER A 1 111 ? 20.950 15.273 -16.554 1.00 90.19 111 SER A N 1
ATOM 859 C CA . SER A 1 111 ? 21.921 15.470 -15.474 1.00 90.19 111 SER A CA 1
ATOM 860 C C . SER A 1 111 ? 21.820 14.368 -14.409 1.00 90.19 111 SER A C 1
ATOM 862 O O . SER A 1 111 ? 20.761 13.768 -14.221 1.00 90.19 111 SER A O 1
ATOM 864 N N . THR A 1 112 ? 22.909 14.100 -13.682 1.00 87.62 112 THR A N 1
ATOM 865 C CA . THR A 1 112 ? 22.906 13.111 -12.588 1.00 87.62 112 THR A CA 1
ATOM 866 C C . THR A 1 112 ? 21.864 13.452 -11.525 1.00 87.62 112 THR A C 1
ATOM 868 O O . THR A 1 112 ? 21.090 12.587 -11.131 1.00 87.62 112 THR A O 1
ATOM 871 N N . THR A 1 113 ? 21.776 14.722 -11.127 1.00 86.88 113 THR A N 1
ATOM 872 C CA . THR A 1 113 ? 20.806 15.189 -10.130 1.00 86.88 113 THR A CA 1
ATOM 873 C C . THR A 1 113 ? 19.362 14.998 -10.592 1.00 86.88 113 THR A C 1
ATOM 875 O O . THR A 1 113 ? 18.519 14.565 -9.811 1.00 86.88 113 THR A O 1
ATOM 878 N N . ASP A 1 114 ? 19.057 15.267 -11.864 1.00 86.00 114 ASP A N 1
ATOM 879 C CA . ASP A 1 114 ? 17.705 15.049 -12.390 1.00 86.00 114 ASP A CA 1
ATOM 880 C C . ASP A 1 114 ? 17.357 13.560 -12.462 1.00 86.00 114 ASP A C 1
ATOM 882 O O . ASP A 1 114 ? 16.218 13.188 -12.182 1.00 86.00 114 ASP A O 1
ATOM 886 N N . LYS A 1 115 ? 18.333 12.697 -12.780 1.00 85.62 115 LYS A N 1
ATOM 887 C CA . LYS A 1 115 ? 18.156 11.237 -12.738 1.00 85.62 115 LYS A CA 1
ATOM 888 C C . LYS A 1 115 ? 17.876 10.743 -11.320 1.00 85.62 115 LYS A C 1
ATOM 890 O O . LYS A 1 115 ? 16.934 9.984 -11.128 1.00 85.62 115 LYS A O 1
ATOM 895 N N . GLU A 1 116 ? 18.647 11.194 -10.334 1.00 84.94 116 GLU A N 1
ATOM 896 C CA . GLU A 1 116 ? 18.451 10.835 -8.922 1.00 84.94 116 GLU A CA 1
ATOM 897 C C . GLU A 1 116 ? 17.082 11.294 -8.406 1.00 84.94 116 GLU A C 1
ATOM 899 O O . GLU A 1 116 ? 16.363 10.520 -7.773 1.00 84.94 116 GLU A O 1
ATOM 904 N N . ASN A 1 117 ? 16.678 12.523 -8.740 1.00 82.62 117 ASN A N 1
ATOM 905 C CA . ASN A 1 117 ? 15.353 13.038 -8.405 1.00 82.62 117 ASN A CA 1
ATOM 906 C C . ASN A 1 117 ? 14.242 12.234 -9.085 1.00 82.62 117 ASN A C 1
ATOM 908 O O . ASN A 1 117 ? 13.230 11.939 -8.457 1.00 82.62 117 ASN A O 1
ATOM 912 N N . TYR A 1 118 ? 14.410 11.876 -10.359 1.00 85.56 118 TYR A N 1
ATOM 913 C CA . TYR A 1 118 ? 13.447 11.043 -11.072 1.00 85.56 118 TYR A CA 1
ATOM 914 C C . TYR A 1 118 ? 13.281 9.680 -10.394 1.00 85.56 118 TYR A C 1
ATOM 916 O O . TYR A 1 118 ? 12.154 9.327 -10.065 1.00 85.56 118 TYR A O 1
ATOM 924 N N . ILE A 1 119 ? 14.387 8.981 -10.106 1.00 85.75 119 ILE A N 1
ATOM 925 C CA . ILE A 1 119 ? 14.400 7.679 -9.417 1.00 85.75 119 ILE A CA 1
ATOM 926 C C . ILE A 1 119 ? 13.684 7.764 -8.070 1.00 85.75 119 ILE A C 1
ATOM 928 O O . ILE A 1 119 ? 12.828 6.934 -7.766 1.00 85.75 119 ILE A O 1
ATOM 932 N N . LEU A 1 120 ? 14.004 8.778 -7.262 1.00 81.88 120 LEU A N 1
ATOM 933 C CA . LEU A 1 120 ? 13.365 8.973 -5.964 1.00 81.88 120 LEU A CA 1
ATOM 934 C C . LEU A 1 120 ? 11.848 9.151 -6.111 1.00 81.88 120 LEU A C 1
ATOM 936 O O . LEU A 1 120 ? 11.076 8.535 -5.376 1.00 81.88 120 LEU A O 1
ATOM 940 N N . ASN A 1 121 ? 11.428 9.974 -7.072 1.00 82.06 121 ASN A N 1
ATOM 941 C CA . ASN A 1 121 ? 10.023 10.294 -7.293 1.00 82.06 121 ASN A CA 1
ATOM 942 C C . ASN A 1 121 ? 9.236 9.084 -7.802 1.00 82.06 121 ASN A C 1
ATOM 944 O O . ASN A 1 121 ? 8.143 8.826 -7.305 1.00 82.06 121 ASN A O 1
ATOM 948 N N . THR A 1 122 ? 9.770 8.346 -8.777 1.00 86.12 122 THR A N 1
ATOM 949 C CA . THR A 1 122 ? 9.085 7.179 -9.348 1.00 86.12 122 THR A CA 1
ATOM 950 C C . THR A 1 122 ? 9.043 6.021 -8.364 1.00 86.12 122 THR A C 1
ATOM 952 O O . THR A 1 122 ? 7.982 5.428 -8.188 1.00 86.12 122 THR A O 1
ATOM 955 N N . THR A 1 123 ? 10.128 5.786 -7.621 1.00 87.06 123 THR A N 1
ATOM 956 C CA . THR A 1 123 ? 10.170 4.748 -6.581 1.00 87.06 123 THR A CA 1
ATOM 957 C C . THR A 1 123 ? 9.166 5.046 -5.468 1.00 87.06 123 THR A C 1
ATOM 959 O O . THR A 1 123 ? 8.366 4.184 -5.106 1.00 87.06 123 THR A O 1
ATOM 962 N N . LEU A 1 124 ? 9.145 6.280 -4.946 1.00 85.75 124 LEU A N 1
ATOM 963 C CA . LEU A 1 124 ? 8.179 6.649 -3.911 1.00 85.75 124 LEU A CA 1
ATOM 964 C C . LEU A 1 124 ? 6.742 6.626 -4.447 1.00 85.75 124 LEU A C 1
ATOM 966 O O . LEU A 1 124 ? 5.857 6.131 -3.758 1.00 85.75 124 LEU A O 1
ATOM 970 N N . GLY A 1 125 ? 6.503 7.117 -5.667 1.00 86.38 125 GLY A N 1
ATOM 971 C CA . GLY A 1 125 ? 5.190 7.077 -6.314 1.00 86.38 125 GLY A CA 1
ATOM 972 C C . GLY A 1 125 ? 4.649 5.657 -6.465 1.00 86.38 125 GLY A C 1
ATOM 973 O O . GLY A 1 125 ? 3.497 5.401 -6.110 1.00 86.38 125 GLY A O 1
ATOM 974 N N . ASN A 1 126 ? 5.504 4.730 -6.899 1.00 87.88 126 ASN A N 1
ATOM 975 C CA . ASN A 1 126 ? 5.187 3.312 -6.992 1.00 87.88 126 ASN A CA 1
ATOM 976 C C . ASN A 1 126 ? 4.787 2.742 -5.626 1.00 87.88 126 ASN A C 1
ATOM 978 O O . ASN A 1 126 ? 3.663 2.283 -5.436 1.00 87.88 126 ASN A O 1
ATOM 982 N N . HIS A 1 127 ? 5.659 2.885 -4.626 1.00 90.50 127 HIS A N 1
ATOM 983 C CA . HIS A 1 127 ? 5.418 2.355 -3.286 1.00 90.50 127 HIS A CA 1
ATOM 984 C C . HIS A 1 127 ? 4.153 2.960 -2.650 1.00 90.50 127 HIS A C 1
ATOM 986 O O . HIS A 1 127 ? 3.322 2.256 -2.078 1.00 90.50 127 HIS A O 1
ATOM 992 N N . VAL A 1 128 ? 3.946 4.269 -2.788 1.00 87.56 128 VAL A N 1
ATOM 993 C CA . VAL A 1 128 ? 2.735 4.950 -2.311 1.00 87.56 128 VAL A CA 1
ATOM 994 C C . VAL A 1 128 ? 1.488 4.364 -2.975 1.00 87.56 128 VAL A C 1
ATOM 996 O O . VAL A 1 128 ? 0.527 4.056 -2.273 1.00 87.56 128 VAL A O 1
ATOM 999 N N . SER A 1 129 ? 1.512 4.116 -4.286 1.00 84.88 129 SER A N 1
ATOM 1000 C CA . SER A 1 129 ? 0.382 3.496 -4.991 1.00 84.88 129 SER A CA 1
ATOM 1001 C C . SER A 1 129 ? 0.049 2.077 -4.498 1.00 84.88 129 SER A C 1
ATOM 1003 O O . SER A 1 129 ? -1.107 1.655 -4.555 1.00 84.88 129 SER A O 1
ATOM 1005 N N . MET A 1 130 ? 1.034 1.360 -3.947 1.00 87.94 130 MET A N 1
ATOM 1006 C CA . MET A 1 130 ? 0.859 0.004 -3.422 1.00 87.94 130 MET A CA 1
ATOM 1007 C C . MET A 1 130 ? 0.376 -0.034 -1.966 1.00 87.94 130 MET A C 1
ATOM 1009 O O . MET A 1 130 ? -0.395 -0.926 -1.603 1.00 87.94 130 MET A O 1
ATOM 1013 N N . PHE A 1 131 ? 0.847 0.896 -1.124 1.00 91.88 131 PHE A N 1
ATOM 1014 C CA . PHE A 1 131 ? 0.670 0.845 0.338 1.00 91.88 131 PHE A CA 1
ATOM 1015 C C . PHE A 1 131 ? -0.256 1.922 0.914 1.00 91.88 131 PHE A C 1
ATOM 1017 O O . PHE A 1 131 ? -0.573 1.857 2.107 1.00 91.88 131 PHE A O 1
ATOM 1024 N N . LEU A 1 132 ? -0.726 2.883 0.109 1.00 89.25 132 LEU A N 1
ATOM 1025 C CA . LEU A 1 132 ? -1.833 3.754 0.510 1.00 89.25 132 LEU A CA 1
ATOM 1026 C C . LEU A 1 132 ? -3.038 2.906 0.902 1.00 89.25 132 LEU A C 1
ATOM 1028 O O . LEU A 1 132 ? -3.433 1.989 0.184 1.00 89.25 132 LEU A O 1
ATOM 1032 N N . ARG A 1 133 ? -3.640 3.233 2.043 1.00 92.19 133 ARG A N 1
ATOM 1033 C CA . ARG A 1 133 ? -4.876 2.589 2.476 1.00 92.19 133 ARG A CA 1
ATOM 1034 C C . ARG A 1 133 ? -6.049 3.333 1.863 1.00 92.19 133 ARG A C 1
ATOM 1036 O O . ARG A 1 133 ? -6.149 4.549 2.024 1.00 92.19 133 ARG A O 1
ATOM 1043 N N . THR A 1 134 ? -6.938 2.605 1.201 1.00 89.25 134 THR A N 1
ATOM 1044 C CA . THR A 1 134 ? -8.033 3.195 0.437 1.00 89.25 134 THR A CA 1
ATOM 1045 C C . THR A 1 134 ? -9.382 2.679 0.918 1.00 89.25 134 THR A C 1
ATOM 1047 O O . THR A 1 134 ? -9.600 1.476 1.064 1.00 89.25 134 THR A O 1
ATOM 1050 N N . GLN A 1 135 ? -10.312 3.604 1.164 1.00 89.00 135 GLN A N 1
ATOM 1051 C CA . GLN A 1 135 ? -11.724 3.284 1.353 1.00 89.00 135 GLN A CA 1
ATOM 1052 C C . GLN A 1 135 ? -12.483 3.564 0.055 1.00 89.00 135 GLN A C 1
ATOM 1054 O O . GLN A 1 135 ? -12.701 4.725 -0.296 1.00 89.00 135 GLN A O 1
ATOM 1059 N N . HIS A 1 136 ? -12.901 2.491 -0.619 1.00 83.38 136 HIS A N 1
ATOM 1060 C CA . HIS A 1 136 ? -13.664 2.543 -1.869 1.00 83.38 136 HIS A CA 1
ATOM 1061 C C . HIS A 1 136 ? -15.184 2.484 -1.679 1.00 83.38 136 HIS A C 1
ATOM 1063 O O . HIS A 1 136 ? -15.916 2.669 -2.642 1.00 83.38 136 HIS A O 1
ATOM 1069 N N . ASN A 1 137 ? -15.691 2.187 -0.476 1.00 83.69 137 ASN A N 1
ATOM 1070 C CA . ASN A 1 137 ? -17.127 2.006 -0.265 1.00 83.69 137 ASN A CA 1
ATOM 1071 C C . ASN A 1 137 ? -17.852 3.363 -0.097 1.00 83.69 137 ASN A C 1
ATOM 1073 O O . ASN A 1 137 ? -17.725 3.982 0.969 1.00 83.69 137 ASN A O 1
ATOM 1077 N N . PRO A 1 138 ? -18.654 3.814 -1.085 1.00 79.44 138 PRO A N 1
ATOM 1078 C CA . PRO A 1 138 ? -19.328 5.110 -1.017 1.00 79.44 138 PRO A CA 1
ATOM 1079 C C . PRO A 1 138 ? -20.409 5.148 0.067 1.00 79.44 138 PRO A C 1
ATOM 1081 O O . PRO A 1 138 ? -20.592 6.182 0.703 1.00 79.44 138 PRO A O 1
ATOM 1084 N 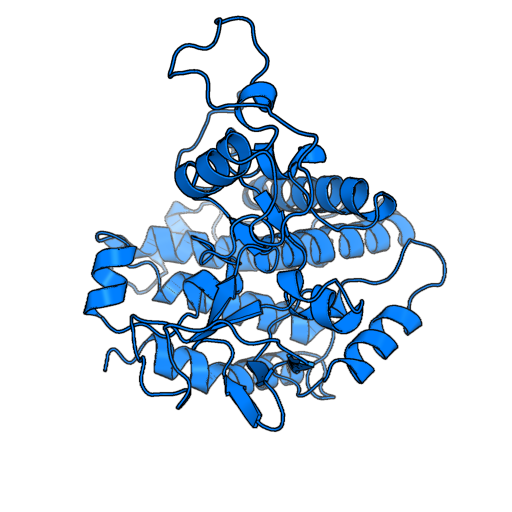N . ALA A 1 139 ? -21.075 4.024 0.358 1.00 82.56 139 ALA A N 1
ATOM 1085 C CA . ALA A 1 139 ? -22.113 3.965 1.387 1.00 82.56 139 ALA A CA 1
ATOM 1086 C C . ALA A 1 139 ? -21.537 4.231 2.786 1.00 82.56 139 ALA A C 1
ATOM 1088 O O . ALA A 1 139 ? -22.124 4.969 3.573 1.00 82.56 139 ALA A O 1
ATOM 1089 N N . HIS A 1 140 ? -20.341 3.706 3.081 1.00 87.69 140 HIS A N 1
ATOM 1090 C CA . HIS A 1 140 ? -19.656 4.003 4.342 1.00 87.69 140 HIS A CA 1
ATOM 1091 C C . HIS A 1 140 ? -19.325 5.493 4.485 1.00 87.69 140 HIS A C 1
ATOM 1093 O O . HIS A 1 140 ? -19.381 6.024 5.592 1.00 87.69 140 HIS A O 1
ATOM 1099 N N . MET A 1 141 ? -18.951 6.161 3.391 1.00 86.69 141 MET A N 1
ATOM 1100 C CA . MET A 1 141 ? -18.641 7.594 3.416 1.00 86.69 141 MET A CA 1
ATOM 1101 C C . MET A 1 141 ? -19.908 8.444 3.493 1.00 86.69 141 MET A C 1
ATOM 1103 O O . MET A 1 141 ? -19.910 9.445 4.203 1.00 86.69 141 MET A O 1
ATOM 1107 N N . GLN A 1 142 ? -21.002 8.010 2.863 1.00 82.62 142 GLN A N 1
ATOM 1108 C CA . GLN A 1 142 ? -22.298 8.670 2.983 1.00 82.62 142 GLN A CA 1
ATOM 1109 C C . GLN A 1 142 ? -22.800 8.679 4.435 1.00 82.62 142 GLN A C 1
ATOM 1111 O O . GLN A 1 142 ? -23.243 9.713 4.917 1.00 82.62 142 GLN A O 1
ATOM 1116 N N . GLU A 1 143 ? -22.631 7.586 5.184 1.00 87.06 143 GLU A N 1
ATOM 1117 C CA . GLU A 1 143 ? -22.981 7.565 6.614 1.00 87.06 143 GLU A CA 1
ATOM 1118 C C . GLU A 1 143 ? -22.181 8.586 7.444 1.00 87.06 143 GLU A C 1
ATOM 1120 O O . GLU A 1 143 ? -22.723 9.216 8.355 1.00 87.06 143 GLU A O 1
ATOM 1125 N N . VAL A 1 144 ? -20.892 8.772 7.133 1.00 89.31 144 VAL A N 1
ATOM 1126 C CA . VAL A 1 144 ? -20.042 9.779 7.794 1.00 89.31 144 VAL A CA 1
ATOM 1127 C C . VAL A 1 144 ? -20.534 11.194 7.477 1.00 89.31 144 VAL A C 1
ATOM 1129 O O . VAL A 1 144 ? -20.604 12.038 8.375 1.00 89.31 144 VAL A O 1
ATOM 1132 N N . LEU A 1 145 ? -20.907 11.449 6.218 1.00 86.62 145 LEU A N 1
ATOM 1133 C CA . LEU A 1 145 ? -21.475 12.726 5.776 1.00 86.62 145 LEU A CA 1
ATOM 1134 C C . LEU A 1 145 ? -22.796 13.036 6.480 1.00 86.62 145 LEU A C 1
ATOM 1136 O O . LEU A 1 145 ? -22.950 14.129 7.029 1.00 86.62 145 LEU A O 1
ATOM 1140 N N . ASP A 1 146 ? -23.713 12.069 6.525 1.00 86.69 146 ASP A N 1
ATOM 1141 C CA . ASP A 1 146 ? -25.021 12.212 7.167 1.00 86.69 146 ASP A CA 1
ATOM 1142 C C . ASP A 1 146 ? -24.866 12.525 8.665 1.00 86.69 146 ASP A C 1
ATOM 1144 O O . ASP A 1 146 ? -25.567 13.378 9.221 1.00 86.69 146 ASP A O 1
ATOM 1148 N N . ALA A 1 147 ? -23.893 11.884 9.323 1.00 90.00 147 ALA A N 1
ATOM 1149 C CA . ALA A 1 147 ? -23.572 12.115 10.729 1.00 90.00 147 ALA A CA 1
ATOM 1150 C C . ALA A 1 147 ? -22.852 13.452 10.991 1.00 90.00 147 ALA A C 1
ATOM 1152 O O . ALA A 1 147 ? -22.834 13.912 12.143 1.00 90.00 147 ALA A O 1
ATOM 1153 N N . LYS A 1 148 ? -22.251 14.053 9.951 1.00 89.50 148 LYS A N 1
ATOM 1154 C CA . LYS A 1 148 ? -21.407 15.266 9.981 1.00 89.50 148 LYS A CA 1
ATOM 1155 C C . LYS A 1 148 ? -20.226 15.180 10.951 1.00 89.50 148 LYS A C 1
ATOM 1157 O O . LYS A 1 148 ? -19.728 16.193 11.448 1.00 89.50 148 LYS A O 1
ATOM 1162 N N . ARG A 1 149 ? -19.794 13.958 11.258 1.00 91.69 149 ARG A N 1
ATOM 1163 C CA . ARG A 1 149 ? -18.700 13.661 12.184 1.00 91.69 149 ARG A CA 1
ATOM 1164 C C . ARG A 1 149 ? -18.137 12.269 11.921 1.00 91.69 149 ARG A C 1
ATOM 1166 O O . ARG A 1 149 ? -18.861 11.394 11.455 1.00 91.69 149 ARG A O 1
ATOM 1173 N N . THR A 1 150 ? -16.876 12.051 12.277 1.00 91.56 150 THR A N 1
ATOM 1174 C CA . THR A 1 150 ? -16.269 10.715 12.297 1.00 91.56 150 THR A CA 1
ATOM 1175 C C . THR A 1 150 ? -16.939 9.823 13.343 1.00 91.56 150 THR A C 1
ATOM 1177 O O . THR A 1 150 ? -17.613 10.302 14.260 1.00 91.56 150 THR A O 1
ATOM 1180 N N . TYR A 1 151 ? -16.680 8.516 13.282 1.00 93.25 151 TYR A N 1
ATOM 1181 C CA . TYR A 1 151 ? -17.145 7.558 14.291 1.00 93.25 151 TYR A CA 1
ATOM 1182 C C . TYR A 1 151 ? -16.618 7.848 15.710 1.00 93.25 151 TYR A C 1
ATOM 1184 O O . TYR A 1 151 ? -17.190 7.378 16.692 1.00 93.25 151 TYR A O 1
ATOM 1192 N N . THR A 1 152 ? -15.552 8.645 15.827 1.00 91.88 152 THR A N 1
ATOM 1193 C CA . THR A 1 152 ? -14.995 9.129 17.099 1.00 91.88 152 THR A CA 1
ATOM 1194 C C . THR A 1 152 ? -15.485 10.517 17.501 1.00 91.88 152 THR A C 1
ATOM 1196 O O . THR A 1 152 ? -15.095 11.033 18.544 1.00 91.88 152 THR A O 1
ATOM 1199 N N . GLY A 1 153 ? -16.388 11.110 16.716 1.00 91.31 153 GLY A N 1
ATOM 1200 C CA . GLY A 1 153 ? -17.046 12.375 17.024 1.00 91.31 153 GLY A CA 1
ATOM 1201 C C . GLY A 1 153 ? -16.312 13.621 16.532 1.00 91.31 153 GLY A C 1
ATOM 1202 O O . GLY A 1 153 ? -16.752 14.723 16.855 1.00 91.31 153 GLY A O 1
ATOM 1203 N N . ILE A 1 154 ? -15.244 13.479 15.741 1.00 90.06 154 ILE A N 1
ATOM 1204 C CA . ILE A 1 154 ? -14.541 14.620 15.140 1.00 90.06 154 ILE A CA 1
ATOM 1205 C C . ILE A 1 154 ? -15.454 15.232 14.070 1.00 90.06 154 ILE A C 1
ATOM 1207 O O . ILE A 1 154 ? -15.855 14.508 13.159 1.00 90.06 154 ILE A O 1
ATOM 1211 N N . PRO A 1 155 ? -15.805 16.528 14.147 1.00 89.56 155 PRO A N 1
ATOM 1212 C CA . PRO A 1 155 ? -16.640 17.168 13.136 1.00 89.56 155 PRO A CA 1
ATOM 1213 C C . PRO A 1 155 ? -16.013 17.083 11.744 1.00 89.56 155 PRO A C 1
ATOM 1215 O O . PRO A 1 155 ? -14.814 17.304 11.584 1.00 89.56 155 PRO A O 1
ATOM 1218 N N . ILE A 1 156 ? -16.838 16.807 10.738 1.00 82.25 156 ILE A N 1
ATOM 1219 C CA . ILE A 1 156 ? -16.426 16.836 9.336 1.00 82.25 156 ILE A CA 1
ATOM 1220 C C . ILE A 1 156 ? -16.887 18.162 8.732 1.00 82.25 156 ILE A C 1
ATOM 1222 O O . ILE A 1 156 ? -18.077 18.477 8.739 1.00 82.25 156 ILE A O 1
ATOM 1226 N N . SER A 1 157 ? -15.936 18.945 8.224 1.00 68.44 157 SER A N 1
ATOM 1227 C CA . SER A 1 157 ? -16.200 20.213 7.535 1.00 68.44 157 SER A CA 1
ATOM 1228 C C . SER A 1 157 ? -16.467 20.045 6.035 1.00 68.44 157 SER A C 1
ATOM 1230 O O . SER A 1 157 ? -17.049 20.944 5.433 1.00 68.44 157 SER A O 1
ATOM 1232 N N . ASP A 1 158 ? -16.066 18.917 5.440 1.00 64.75 158 ASP A N 1
ATOM 1233 C CA . ASP A 1 158 ? -16.265 18.604 4.020 1.00 64.75 158 ASP A CA 1
ATOM 1234 C C . ASP A 1 158 ? -17.548 17.786 3.810 1.00 64.75 158 ASP A C 1
ATOM 1236 O O . ASP A 1 158 ? -17.662 16.650 4.265 1.00 64.75 158 ASP A O 1
ATOM 1240 N N . ASN A 1 159 ? -18.532 18.378 3.136 1.00 56.34 159 ASN A N 1
ATOM 1241 C CA . ASN A 1 159 ? -19.898 17.864 3.032 1.00 56.34 159 ASN A CA 1
ATOM 1242 C C . ASN A 1 159 ? -20.361 17.622 1.584 1.00 56.34 159 ASN A C 1
ATOM 1244 O O . ASN A 1 159 ? -21.537 17.811 1.262 1.00 56.34 159 ASN A O 1
ATOM 1248 N N . ARG A 1 160 ? -19.452 17.234 0.686 1.00 61.97 160 ARG A N 1
ATOM 1249 C CA . ARG A 1 160 ? -19.764 17.010 -0.735 1.00 61.97 160 ARG A CA 1
ATOM 1250 C C . ARG A 1 160 ? -20.512 15.692 -0.978 1.00 61.97 160 ARG A C 1
ATOM 1252 O O . ARG A 1 160 ? -19.973 14.742 -1.519 1.00 61.97 160 ARG A O 1
ATOM 1259 N N . GLU A 1 161 ? -21.800 15.679 -0.649 1.00 54.84 161 GLU A N 1
ATOM 1260 C CA . GLU A 1 161 ? -22.726 14.553 -0.860 1.00 54.84 161 GLU A CA 1
ATOM 1261 C C . GLU A 1 161 ? -22.702 13.964 -2.282 1.00 54.84 161 GLU A C 1
ATOM 1263 O O . GLU A 1 161 ? -22.550 14.691 -3.280 1.00 54.84 161 GLU A O 1
ATOM 1268 N N . VAL A 1 162 ? -22.984 12.657 -2.372 1.00 53.50 162 VAL A N 1
ATOM 1269 C CA . VAL A 1 162 ? -23.411 11.971 -3.603 1.00 53.50 162 VAL A CA 1
ATOM 1270 C C . VAL A 1 162 ? -24.822 12.436 -3.947 1.00 53.50 162 VAL A C 1
ATOM 1272 O O . VAL A 1 162 ? -25.814 11.764 -3.674 1.00 53.50 162 VAL A O 1
ATOM 1275 N N . LYS A 1 163 ? -24.956 13.643 -4.496 1.00 47.59 163 LYS A N 1
ATOM 1276 C CA . LYS A 1 163 ? -26.258 14.124 -4.958 1.00 47.59 163 LYS A CA 1
ATOM 1277 C C . LYS A 1 163 ? -26.613 13.475 -6.285 1.00 47.59 163 LYS A C 1
ATOM 1279 O O . LYS A 1 163 ? -26.444 14.119 -7.309 1.00 47.59 163 LYS A O 1
ATOM 1284 N N . SER A 1 164 ? -27.184 12.269 -6.217 1.00 48.03 164 SER A N 1
ATOM 1285 C CA . SER A 1 164 ? -27.895 11.563 -7.298 1.00 48.03 164 SER A CA 1
ATOM 1286 C C . SER A 1 164 ? -27.120 11.368 -8.612 1.00 48.03 164 SER A C 1
ATOM 1288 O O . SER A 1 164 ? -26.188 12.090 -8.937 1.00 48.03 164 SER A O 1
ATOM 1290 N N . ASP A 1 165 ? -27.541 10.404 -9.421 1.00 47.12 165 ASP A N 1
ATOM 1291 C CA . ASP A 1 165 ? -26.887 10.017 -10.684 1.00 47.12 165 ASP A CA 1
ATOM 1292 C C . ASP A 1 165 ? -26.980 11.073 -11.812 1.00 47.12 165 ASP A C 1
ATOM 1294 O O . ASP A 1 165 ? -26.792 10.759 -12.985 1.00 47.12 165 ASP A O 1
ATOM 1298 N N . ILE A 1 166 ? -27.299 12.331 -11.487 1.00 48.94 166 ILE A N 1
ATOM 1299 C CA . ILE A 1 166 ? -27.466 13.426 -12.444 1.00 48.94 166 ILE A CA 1
ATOM 1300 C C . ILE A 1 166 ? -26.519 14.555 -12.059 1.00 48.94 166 ILE A C 1
ATOM 1302 O O . ILE A 1 166 ? -26.796 15.366 -11.173 1.00 48.94 166 ILE A O 1
ATOM 1306 N N . VAL A 1 167 ? -25.401 14.619 -12.770 1.00 51.12 167 VAL A N 1
ATOM 1307 C CA . VAL A 1 167 ? -24.493 15.762 -12.737 1.00 51.12 167 VAL A CA 1
ATOM 1308 C C . VAL A 1 167 ? -24.741 16.590 -13.998 1.00 51.12 167 VAL A C 1
ATOM 1310 O O . VAL A 1 167 ? -24.951 16.005 -15.058 1.00 51.12 167 VAL A O 1
ATOM 1313 N N . PRO A 1 168 ? -24.752 17.931 -13.921 1.00 53.69 168 PRO A N 1
ATOM 1314 C CA . PRO A 1 168 ? -24.839 18.767 -15.114 1.00 53.69 168 PRO A CA 1
ATOM 1315 C C . PRO A 1 168 ? -23.678 18.457 -16.073 1.00 53.69 168 PRO A C 1
ATOM 1317 O O . PRO A 1 168 ? -22.534 18.395 -15.613 1.00 53.69 168 PRO A O 1
ATOM 1320 N N . ASP A 1 169 ? -23.968 18.325 -17.373 1.00 57.50 169 ASP A N 1
ATOM 1321 C CA . ASP A 1 169 ? -23.021 17.958 -18.452 1.00 57.50 169 ASP A CA 1
ATOM 1322 C C . ASP A 1 169 ? -21.748 18.836 -18.516 1.00 57.50 169 ASP A C 1
ATOM 1324 O O . ASP A 1 169 ? -20.749 18.451 -19.121 1.00 57.50 169 ASP A O 1
ATOM 1328 N N . ASP A 1 170 ? -21.746 19.991 -17.843 1.00 67.25 170 ASP A N 1
ATOM 1329 C CA . ASP A 1 170 ? -20.691 21.007 -17.917 1.00 67.25 170 ASP A CA 1
ATOM 1330 C C . ASP A 1 170 ? -19.650 20.924 -16.777 1.00 67.25 170 ASP A C 1
ATOM 1332 O O . ASP A 1 170 ? -18.701 21.712 -16.735 1.00 67.25 170 ASP A O 1
ATOM 1336 N N . SER A 1 171 ? -19.819 20.019 -15.803 1.00 65.62 171 SER A N 1
ATOM 1337 C CA . SER A 1 171 ? -18.880 19.913 -14.672 1.00 65.62 171 SER A CA 1
ATOM 1338 C C . SER A 1 171 ? -17.585 19.190 -15.068 1.00 65.62 171 SER A C 1
ATOM 1340 O O . SER A 1 171 ? -17.640 18.143 -15.711 1.00 65.62 171 SER A O 1
ATOM 1342 N N . PRO A 1 172 ? -16.398 19.668 -14.646 1.00 68.88 172 PRO A N 1
ATOM 1343 C CA . PRO A 1 172 ? -15.150 18.975 -14.943 1.00 68.88 172 PRO A CA 1
ATOM 1344 C C . PRO A 1 172 ? -15.077 17.621 -14.217 1.00 68.88 172 PRO A C 1
ATOM 1346 O O . PRO A 1 172 ? -15.489 17.505 -13.063 1.00 68.88 172 PRO A O 1
ATOM 1349 N N . LEU A 1 173 ? -14.488 16.611 -14.869 1.00 70.12 173 LEU A N 1
ATOM 1350 C CA . LEU A 1 173 ? -14.459 15.213 -14.408 1.00 70.12 173 LEU A CA 1
ATOM 1351 C C . LEU A 1 173 ? -13.940 15.028 -12.966 1.00 70.12 173 LEU A C 1
ATOM 1353 O O . LEU A 1 173 ? -14.437 14.180 -12.235 1.00 70.12 173 LEU A O 1
ATOM 1357 N N . TRP A 1 174 ? -12.983 15.840 -12.511 1.00 71.69 174 TRP A N 1
ATOM 1358 C CA . TRP A 1 174 ? -12.448 15.746 -11.145 1.00 71.69 174 TRP A CA 1
ATOM 1359 C C . TRP A 1 174 ? -13.497 16.062 -10.063 1.00 71.69 174 TRP A C 1
ATOM 1361 O O . TRP A 1 174 ? -13.410 15.544 -8.951 1.00 71.69 174 TRP A O 1
ATOM 1371 N N . HIS A 1 175 ? -14.524 16.860 -10.380 1.00 72.81 175 HIS A N 1
ATOM 1372 C CA . HIS A 1 175 ? -15.589 17.221 -9.438 1.00 72.81 175 HIS A CA 1
ATOM 1373 C C . HIS A 1 175 ? -16.423 16.000 -9.004 1.00 72.81 175 HIS A C 1
ATOM 1375 O O . HIS A 1 175 ? -16.981 15.985 -7.904 1.00 72.81 175 HIS A O 1
ATOM 1381 N N . PHE A 1 176 ? -16.454 14.959 -9.842 1.00 71.75 176 PHE A N 1
ATOM 1382 C CA . PHE A 1 176 ? -17.124 13.683 -9.589 1.00 71.75 176 PHE A CA 1
ATOM 1383 C C . PHE A 1 176 ? -16.342 12.756 -8.660 1.00 71.75 176 PHE A C 1
ATOM 1385 O O . PHE A 1 176 ? -16.902 11.775 -8.192 1.00 71.75 176 PHE A O 1
ATOM 1392 N N . TYR A 1 177 ? -15.070 13.057 -8.392 1.00 76.31 177 TYR A N 1
ATOM 1393 C CA . TYR A 1 177 ? -14.169 12.208 -7.613 1.00 76.31 177 TYR A CA 1
ATOM 1394 C C . TYR A 1 177 ? -13.579 12.926 -6.401 1.00 76.31 177 TYR A C 1
ATOM 1396 O O . TYR A 1 177 ? -12.660 12.403 -5.777 1.00 76.31 177 TYR A O 1
ATOM 1404 N N . SER A 1 178 ? -14.058 14.130 -6.082 1.00 76.94 178 SER A N 1
ATOM 1405 C CA . SER A 1 178 ? -13.494 14.959 -5.020 1.00 76.94 178 SER A CA 1
ATOM 1406 C C . SER A 1 178 ? -14.398 14.991 -3.792 1.00 76.94 178 SER A C 1
ATOM 1408 O O . SER A 1 178 ? -15.565 15.384 -3.877 1.00 76.94 178 SER A O 1
ATOM 1410 N N . GLY A 1 179 ? -13.820 14.633 -2.648 1.00 73.56 179 GLY A N 1
ATOM 1411 C CA . GLY A 1 179 ? -14.440 14.738 -1.335 1.00 73.56 179 GLY A CA 1
ATOM 1412 C C . GLY A 1 179 ? -15.167 13.491 -0.871 1.00 73.56 179 GLY A C 1
ATOM 1413 O O . GLY A 1 179 ? -15.420 12.544 -1.626 1.00 73.56 179 GLY A O 1
ATOM 1414 N N . LEU A 1 180 ? -15.506 13.522 0.417 1.00 73.31 180 LEU A N 1
ATOM 1415 C CA . LEU A 1 180 ? -16.268 12.479 1.089 1.00 73.31 180 LEU A CA 1
ATOM 1416 C C . LEU A 1 180 ? -17.591 12.262 0.346 1.00 73.31 180 LEU A C 1
ATOM 1418 O O . LEU A 1 180 ? -18.367 13.196 0.200 1.00 73.31 180 LEU A O 1
ATOM 1422 N N . GLY A 1 181 ? -17.820 11.039 -0.142 1.00 64.44 181 GLY A N 1
ATOM 1423 C CA . GLY A 1 181 ? -19.014 10.634 -0.896 1.00 64.44 181 GLY A CA 1
ATOM 1424 C C . GLY A 1 181 ? -18.746 10.369 -2.378 1.00 64.44 181 GLY A C 1
ATOM 1425 O O . GLY A 1 181 ? -19.250 9.395 -2.919 1.00 64.44 181 GLY A O 1
ATOM 1426 N N . ARG A 1 182 ? -17.911 11.172 -3.036 1.00 72.00 182 ARG A N 1
ATOM 1427 C CA . ARG A 1 182 ? -17.744 11.130 -4.502 1.00 72.00 182 ARG A CA 1
ATOM 1428 C C . ARG A 1 182 ? -16.488 10.389 -4.952 1.00 72.00 182 ARG A C 1
ATOM 1430 O O . ARG A 1 182 ? -16.472 9.771 -6.010 1.00 72.00 182 ARG A O 1
ATOM 1437 N N . GLY A 1 183 ? -15.438 10.439 -4.135 1.00 74.25 183 GLY A N 1
ATOM 1438 C CA . GLY A 1 183 ? -14.148 9.817 -4.420 1.00 74.25 183 GLY A CA 1
ATOM 1439 C C . GLY A 1 183 ? -13.758 8.718 -3.442 1.00 74.25 183 GLY A C 1
ATOM 1440 O O . GLY A 1 183 ? -14.291 8.605 -2.334 1.00 74.25 183 GLY A O 1
ATOM 1441 N N . ASN A 1 184 ? -12.743 7.955 -3.837 1.00 84.06 184 ASN A N 1
ATOM 1442 C CA . ASN A 1 184 ? -11.970 7.135 -2.911 1.00 84.06 184 ASN A CA 1
ATOM 1443 C C . ASN A 1 184 ? -11.324 8.024 -1.846 1.00 84.06 184 ASN A C 1
ATOM 1445 O O . ASN A 1 184 ? -10.865 9.121 -2.157 1.00 84.06 184 ASN A O 1
ATOM 1449 N N . GLN A 1 185 ? -11.258 7.534 -0.611 1.00 87.56 185 GLN A N 1
ATOM 1450 C CA . GLN A 1 185 ? -10.579 8.236 0.479 1.00 87.56 185 GLN A CA 1
ATOM 1451 C C . GLN A 1 185 ? -9.253 7.547 0.782 1.00 87.56 185 GLN A C 1
ATOM 1453 O O . GLN A 1 185 ? -9.232 6.330 0.990 1.00 87.56 185 GLN A O 1
ATOM 1458 N N . TYR A 1 186 ? -8.174 8.325 0.820 1.00 89.69 186 TYR A N 1
ATOM 1459 C CA . TYR A 1 186 ? -6.811 7.834 0.986 1.00 89.69 186 TYR A CA 1
ATOM 1460 C C . TYR A 1 186 ? -6.277 8.156 2.374 1.00 89.69 186 TYR A C 1
ATOM 1462 O O . TYR A 1 186 ? -6.422 9.271 2.884 1.00 89.69 186 TYR A O 1
ATOM 1470 N N . PHE A 1 187 ? -5.619 7.170 2.970 1.00 92.38 187 PHE A N 1
ATOM 1471 C CA . PHE A 1 187 ? -5.036 7.246 4.301 1.00 92.38 187 PHE A CA 1
ATOM 1472 C C . PHE A 1 187 ? -3.576 6.771 4.261 1.00 92.38 187 PHE A C 1
ATOM 1474 O O . PHE A 1 187 ? -3.239 5.902 3.446 1.00 92.38 187 PHE A O 1
ATOM 1481 N N . PRO A 1 188 ? -2.708 7.291 5.152 1.00 92.25 188 PRO A N 1
ATOM 1482 C CA . PRO A 1 188 ? -1.314 6.868 5.246 1.00 92.25 188 PRO A CA 1
ATOM 1483 C C . PRO A 1 188 ? -1.223 5.360 5.450 1.00 92.25 188 PRO A C 1
ATOM 1485 O O . PRO A 1 188 ? -2.133 4.781 6.057 1.00 92.25 188 PRO A O 1
ATOM 1488 N N . SER A 1 189 ? -0.127 4.730 5.020 1.00 93.62 189 SER A N 1
ATOM 1489 C CA . SER A 1 189 ? 0.117 3.317 5.328 1.00 93.62 189 SER A CA 1
ATOM 1490 C C . SER A 1 189 ? 0.022 3.065 6.843 1.00 93.62 189 SER A C 1
ATOM 1492 O O . SER A 1 189 ? 0.185 3.978 7.671 1.00 93.62 189 SER A O 1
ATOM 1494 N N . LEU A 1 190 ? -0.260 1.821 7.238 1.00 95.06 190 LEU A N 1
ATOM 1495 C CA . LEU A 1 190 ? -0.283 1.464 8.657 1.00 95.06 190 LEU A CA 1
ATOM 1496 C C . LEU A 1 190 ? 1.082 1.732 9.313 1.00 95.06 190 LEU A C 1
ATOM 1498 O O . LEU A 1 190 ? 1.129 2.305 10.399 1.00 95.06 190 LEU A O 1
ATOM 1502 N N . ALA A 1 191 ? 2.178 1.407 8.619 1.00 95.81 191 ALA A N 1
ATOM 1503 C CA . ALA A 1 191 ? 3.537 1.667 9.082 1.00 95.81 191 ALA A CA 1
ATOM 1504 C C . ALA A 1 191 ? 3.802 3.163 9.291 1.00 95.81 191 ALA A C 1
ATOM 1506 O O . ALA A 1 191 ? 4.233 3.543 10.375 1.00 95.81 191 ALA A O 1
ATOM 1507 N N . GLN A 1 192 ? 3.454 4.024 8.325 1.00 94.12 192 GLN A N 1
ATOM 1508 C CA . GLN A 1 192 ? 3.578 5.474 8.509 1.00 94.12 192 GLN A CA 1
ATOM 1509 C C . GLN A 1 192 ? 2.767 5.937 9.717 1.00 94.12 192 GLN A C 1
ATOM 1511 O O . GLN A 1 192 ? 3.257 6.714 10.527 1.00 94.12 192 GLN A O 1
ATOM 1516 N N . SER A 1 193 ? 1.532 5.450 9.854 1.00 94.94 193 SER A N 1
ATOM 1517 C CA . SER A 1 193 ? 0.658 5.867 10.951 1.00 94.94 193 SER A CA 1
ATOM 1518 C C . SER A 1 193 ? 1.249 5.519 12.318 1.00 94.94 193 SER A C 1
ATOM 1520 O O . SER A 1 193 ? 1.186 6.338 13.232 1.00 94.94 193 SER A O 1
ATOM 1522 N N . VAL A 1 194 ? 1.856 4.336 12.444 1.00 95.88 194 VAL A N 1
ATOM 1523 C CA . VAL A 1 194 ? 2.548 3.894 13.662 1.00 95.88 194 VAL A CA 1
ATOM 1524 C C . VAL A 1 194 ? 3.825 4.705 13.902 1.00 95.88 194 VAL A C 1
ATOM 1526 O O . VAL A 1 194 ? 4.013 5.213 15.005 1.00 95.88 194 VAL A O 1
ATOM 1529 N N . CYS A 1 195 ? 4.684 4.861 12.891 1.00 94.19 195 CYS A N 1
ATOM 1530 C CA . CYS A 1 195 ? 5.966 5.563 13.011 1.00 94.19 195 CYS A CA 1
ATOM 1531 C C . CYS A 1 195 ? 5.801 7.059 13.326 1.00 94.19 195 CYS A C 1
ATOM 1533 O O . CYS A 1 195 ? 6.548 7.605 14.134 1.00 94.19 195 CYS A O 1
ATOM 1535 N N . GLU A 1 196 ? 4.790 7.707 12.745 1.00 91.31 196 GLU A N 1
ATOM 1536 C CA . GLU A 1 196 ? 4.490 9.132 12.943 1.00 91.31 196 GLU A CA 1
ATOM 1537 C C . GLU A 1 196 ? 3.521 9.387 14.115 1.00 91.31 196 GLU A C 1
ATOM 1539 O O . GLU A 1 196 ? 3.074 10.513 14.326 1.00 91.31 196 GLU A O 1
ATOM 1544 N N . ASN A 1 197 ? 3.191 8.356 14.906 1.00 92.00 197 ASN A N 1
ATOM 1545 C CA . ASN A 1 197 ? 2.298 8.441 16.069 1.00 92.00 197 ASN A CA 1
ATOM 1546 C C . ASN A 1 197 ? 0.956 9.134 15.765 1.00 92.00 197 ASN A C 1
ATOM 1548 O O . ASN A 1 197 ? 0.490 9.998 16.514 1.00 92.00 197 ASN A O 1
ATOM 1552 N N . HIS A 1 198 ? 0.321 8.752 14.657 1.00 93.31 198 HIS A N 1
ATOM 1553 C CA . HIS A 1 198 ? -0.997 9.262 14.294 1.00 93.31 198 HIS A CA 1
ATOM 1554 C C . HIS A 1 198 ? -2.062 8.933 15.360 1.00 93.31 198 HIS A C 1
ATOM 1556 O O . HIS A 1 198 ? -1.886 8.007 16.160 1.00 93.31 198 HIS A O 1
ATOM 1562 N N . PRO A 1 199 ? -3.200 9.660 15.372 1.00 94.38 199 PRO A N 1
ATOM 1563 C CA . PRO A 1 199 ? -4.301 9.379 16.288 1.00 94.38 199 PRO A CA 1
ATOM 1564 C C . PRO A 1 199 ? -4.749 7.914 16.242 1.00 94.38 199 PRO A C 1
ATOM 1566 O O . PRO A 1 199 ? -4.652 7.248 15.208 1.00 94.38 199 PRO A O 1
ATOM 1569 N N . LYS A 1 200 ? -5.275 7.414 17.367 1.00 95.19 200 LYS A N 1
ATOM 1570 C CA . LYS A 1 200 ? -5.607 5.995 17.584 1.00 95.19 200 LYS A CA 1
ATOM 1571 C C . LYS A 1 200 ? -6.438 5.387 16.450 1.00 95.19 200 LYS A C 1
ATOM 1573 O O . LYS A 1 200 ? -6.265 4.209 16.143 1.00 95.19 200 LYS A O 1
ATOM 1578 N N . GLU A 1 201 ? -7.330 6.167 15.852 1.00 95.12 201 GLU A N 1
ATOM 1579 C CA . GLU A 1 201 ? -8.229 5.791 14.759 1.00 95.12 201 GLU A CA 1
ATOM 1580 C C . GLU A 1 201 ? -7.471 5.346 13.499 1.00 95.12 201 GLU A C 1
ATOM 1582 O O . GLU A 1 201 ? -7.935 4.462 12.786 1.00 95.12 201 GLU A O 1
ATOM 1587 N N . TYR A 1 202 ? -6.279 5.900 13.258 1.00 95.69 202 TYR A N 1
ATOM 1588 C CA . TYR A 1 202 ? -5.404 5.562 12.129 1.00 95.69 202 TYR A CA 1
ATOM 1589 C C . TYR A 1 202 ? -4.581 4.295 12.355 1.00 95.69 202 TYR A C 1
ATOM 1591 O O . TYR A 1 202 ? -4.019 3.754 11.401 1.00 95.69 202 TYR A O 1
ATOM 1599 N N . LEU A 1 203 ? -4.540 3.818 13.599 1.00 96.69 203 LEU A N 1
ATOM 1600 C CA . LEU A 1 203 ? -3.775 2.655 14.050 1.00 96.69 203 LEU A CA 1
ATOM 1601 C C . LEU A 1 203 ? -4.656 1.410 14.217 1.00 96.69 203 LEU A C 1
ATOM 1603 O O . LEU A 1 203 ? -4.209 0.413 14.782 1.00 96.69 203 LEU A O 1
ATOM 1607 N N . GLN A 1 204 ? -5.932 1.487 13.828 1.00 96.94 204 GLN A N 1
ATOM 1608 C CA . GLN A 1 204 ? -6.891 0.413 14.054 1.00 96.94 204 GLN A CA 1
ATOM 1609 C C . GLN A 1 204 ? -6.848 -0.637 12.945 1.00 96.94 204 GLN A C 1
ATOM 1611 O O . GLN A 1 204 ? -6.969 -0.325 11.760 1.00 96.94 204 GLN A O 1
ATOM 1616 N N . VAL A 1 205 ? -6.805 -1.893 13.371 1.00 96.31 205 VAL A N 1
ATOM 1617 C CA . VAL A 1 205 ? -7.009 -3.074 12.531 1.00 96.31 205 VAL A CA 1
ATOM 1618 C C . VAL A 1 205 ? -8.075 -3.972 13.145 1.00 96.31 205 VAL A C 1
ATOM 1620 O O . VAL A 1 205 ? -8.407 -3.846 14.328 1.00 96.31 205 VAL A O 1
ATOM 1623 N N . ARG A 1 206 ? -8.619 -4.902 12.367 1.00 95.50 206 ARG A N 1
ATOM 1624 C CA . ARG A 1 206 ? -9.571 -5.909 12.849 1.00 95.50 206 ARG A CA 1
ATOM 1625 C C . ARG A 1 206 ? -9.213 -7.277 12.279 1.00 95.50 206 ARG A C 1
ATOM 1627 O O . ARG A 1 206 ? -8.915 -7.340 11.091 1.00 95.50 206 ARG A O 1
ATOM 1634 N N . PRO A 1 207 ? -9.242 -8.355 13.082 1.00 94.62 207 PRO A N 1
ATOM 1635 C CA . PRO A 1 207 ? -9.090 -9.703 12.554 1.00 94.62 207 PRO A CA 1
ATOM 1636 C C . PRO A 1 207 ? -10.101 -9.968 11.443 1.00 94.62 207 PRO A C 1
ATOM 1638 O O . PRO A 1 207 ? -11.275 -9.610 11.577 1.00 94.62 207 PRO A O 1
ATOM 1641 N N . ARG A 1 208 ? -9.656 -10.593 10.354 1.00 89.75 208 ARG A N 1
ATOM 1642 C CA . ARG A 1 208 ? -10.544 -10.929 9.240 1.00 89.75 208 ARG A CA 1
ATOM 1643 C C . ARG A 1 208 ? -11.633 -11.892 9.700 1.00 89.75 208 ARG A C 1
ATOM 1645 O O . ARG A 1 208 ? -11.377 -12.846 10.430 1.00 89.75 208 ARG A O 1
ATOM 1652 N N . LYS A 1 209 ? -12.847 -11.657 9.205 1.00 88.69 209 LYS A N 1
ATOM 1653 C CA . LYS A 1 209 ? -13.994 -12.555 9.403 1.00 88.69 209 LYS A CA 1
ATOM 1654 C C . LYS A 1 209 ? -14.022 -13.705 8.391 1.00 88.69 209 LYS A C 1
ATOM 1656 O O . LYS A 1 209 ? -14.561 -14.771 8.675 1.00 88.69 209 LYS A O 1
ATOM 1661 N N . THR A 1 210 ? -13.498 -13.466 7.193 1.00 85.19 210 THR A N 1
ATOM 1662 C CA . THR A 1 210 ? -13.453 -14.418 6.075 1.00 85.19 210 THR A CA 1
ATOM 1663 C C . THR A 1 210 ? -12.020 -14.865 5.804 1.00 85.19 210 THR A C 1
ATOM 1665 O O . THR A 1 210 ? -11.073 -14.247 6.287 1.00 85.19 210 THR A O 1
ATOM 1668 N N . GLY A 1 211 ? -11.866 -15.944 5.037 1.00 84.00 211 GLY A N 1
ATOM 1669 C CA . GLY A 1 211 ? -10.581 -16.606 4.848 1.00 84.00 211 GLY A CA 1
ATOM 1670 C C . GLY A 1 211 ? -10.301 -17.551 6.011 1.00 84.00 211 GLY A C 1
ATOM 1671 O O . GLY A 1 211 ? -11.131 -18.412 6.299 1.00 84.00 211 GLY A O 1
ATOM 1672 N N . ASN A 1 212 ? -9.182 -17.340 6.710 1.00 80.44 212 ASN A N 1
ATOM 1673 C CA . ASN A 1 212 ? -8.766 -18.150 7.863 1.00 80.44 212 ASN A CA 1
ATOM 1674 C C . ASN A 1 212 ? -8.938 -17.386 9.202 1.00 80.44 212 ASN A C 1
ATOM 1676 O O . ASN A 1 212 ? -7.953 -16.912 9.773 1.00 80.44 212 ASN A O 1
ATOM 1680 N N . PRO A 1 213 ? -10.171 -17.240 9.739 1.00 72.56 213 PRO A N 1
ATOM 1681 C CA . PRO A 1 213 ? -10.471 -16.387 10.901 1.00 72.56 213 PRO A CA 1
ATOM 1682 C C . PRO A 1 213 ? -9.923 -16.893 12.255 1.00 72.56 213 PRO A C 1
ATOM 1684 O O . PRO A 1 213 ? -10.078 -16.218 13.270 1.00 72.56 213 PRO A O 1
ATOM 1687 N N . GLY A 1 214 ? -9.285 -18.068 12.310 1.00 78.88 214 GLY A N 1
ATOM 1688 C CA . GLY A 1 214 ? -8.779 -18.679 13.552 1.00 78.88 214 GLY A CA 1
ATOM 1689 C C . GLY A 1 214 ? -7.353 -18.284 13.955 1.00 78.88 214 GLY A C 1
ATOM 1690 O O . GLY A 1 214 ? -6.939 -18.550 15.082 1.00 78.88 214 GLY A O 1
ATOM 1691 N N . GLU A 1 215 ? -6.609 -17.630 13.066 1.00 86.75 215 GLU A N 1
ATOM 1692 C CA . GLU A 1 215 ? -5.151 -17.487 13.190 1.00 86.75 215 GLU A CA 1
ATOM 1693 C C . GLU A 1 215 ? -4.706 -16.465 14.248 1.00 86.75 215 GLU A C 1
ATOM 1695 O O . GLU A 1 215 ? -3.601 -16.540 14.781 1.00 86.75 215 GLU A O 1
ATOM 1700 N N . THR A 1 216 ? -5.569 -15.512 14.612 1.00 86.06 216 THR A N 1
ATOM 1701 C CA . THR A 1 216 ? -5.177 -14.392 15.486 1.00 86.06 216 THR A CA 1
ATOM 1702 C C . THR A 1 216 ? -5.546 -14.588 16.955 1.00 86.06 216 THR A C 1
ATOM 1704 O O . THR A 1 216 ? -5.114 -13.801 17.784 1.00 86.06 216 THR A O 1
ATOM 1707 N N . ARG A 1 217 ? -6.355 -15.593 17.330 1.00 89.31 217 ARG A N 1
ATOM 1708 C CA . ARG A 1 217 ? -6.955 -15.733 18.688 1.00 89.31 217 ARG A CA 1
ATOM 1709 C C . ARG A 1 217 ? -7.688 -14.473 19.204 1.00 89.31 217 ARG A C 1
ATOM 1711 O O . ARG A 1 217 ? -8.097 -14.428 20.366 1.00 89.31 217 ARG A O 1
ATOM 1718 N N . LEU A 1 218 ? -7.860 -13.454 18.363 1.00 94.50 218 LEU A N 1
ATOM 1719 C CA . LEU A 1 218 ? -8.540 -12.198 18.644 1.00 94.50 218 LEU A CA 1
ATOM 1720 C C . LEU A 1 218 ? -9.968 -12.260 18.091 1.00 94.50 218 LEU A C 1
ATOM 1722 O O . LEU A 1 218 ? -10.285 -13.061 17.218 1.00 94.50 218 LEU A O 1
ATOM 1726 N N . SER A 1 219 ? -10.850 -11.410 18.612 1.00 93.88 219 SER A N 1
ATOM 1727 C CA . SER A 1 219 ? -12.241 -11.359 18.163 1.00 93.88 219 SER A CA 1
ATOM 1728 C C . SER A 1 219 ? -12.370 -10.481 16.922 1.00 93.88 219 SER A C 1
ATOM 1730 O O . SER A 1 219 ? -12.044 -9.296 16.962 1.00 93.88 219 SER A O 1
ATOM 1732 N N . ASP A 1 220 ? -12.936 -11.034 15.853 1.00 92.56 220 ASP A N 1
ATOM 1733 C CA . ASP A 1 220 ? -13.275 -10.325 14.610 1.00 92.56 220 ASP A CA 1
ATOM 1734 C C . ASP A 1 220 ? -14.361 -9.243 14.789 1.00 92.56 220 ASP A C 1
ATOM 1736 O O . ASP A 1 220 ? -14.581 -8.414 13.910 1.00 92.56 220 ASP A O 1
ATOM 1740 N N . SER A 1 221 ? -15.032 -9.192 15.944 1.00 92.81 221 SER A N 1
ATOM 1741 C CA . SER A 1 221 ? -16.039 -8.176 16.260 1.00 92.81 221 SER A CA 1
ATOM 1742 C C . SER A 1 221 ? -15.446 -6.902 16.872 1.00 92.81 221 SER A C 1
ATOM 1744 O O . SER A 1 221 ? -16.191 -5.967 17.179 1.00 92.81 221 SER A O 1
ATOM 1746 N N . LYS A 1 222 ? -14.132 -6.865 17.126 1.00 94.88 222 LYS A N 1
ATOM 1747 C CA . LYS A 1 222 ? -13.441 -5.751 17.789 1.00 94.88 222 LYS A CA 1
ATOM 1748 C C . LYS A 1 222 ? -12.319 -5.212 16.912 1.00 94.88 222 LYS A C 1
ATOM 1750 O O . LYS A 1 222 ? -11.680 -5.948 16.171 1.00 94.88 222 LYS A O 1
ATOM 1755 N N . SER A 1 223 ? -12.073 -3.913 17.028 1.00 96.56 223 SER A N 1
ATOM 1756 C CA . SER A 1 223 ? -10.877 -3.289 16.465 1.00 96.56 223 SER A CA 1
ATOM 1757 C C . SER A 1 223 ? -9.781 -3.208 17.528 1.00 96.56 223 SER A C 1
ATOM 1759 O O . SER A 1 223 ? -10.068 -3.053 18.719 1.00 96.56 223 SER A O 1
ATOM 1761 N N . TYR A 1 224 ? -8.536 -3.318 17.084 1.00 97.81 224 TYR A N 1
ATOM 1762 C CA . TYR A 1 224 ? -7.346 -3.352 17.918 1.00 97.81 224 TYR A CA 1
ATOM 1763 C C . TYR A 1 224 ? -6.350 -2.291 17.458 1.00 97.81 224 TYR A C 1
ATOM 1765 O O . TYR A 1 224 ? -6.191 -2.055 16.262 1.00 97.81 224 TYR A O 1
ATOM 1773 N N . THR A 1 225 ? -5.669 -1.664 18.417 1.00 98.06 225 THR A N 1
ATOM 1774 C CA . THR A 1 225 ? -4.610 -0.691 18.137 1.00 98.06 225 THR A CA 1
ATOM 1775 C C . THR A 1 225 ? -3.299 -1.409 17.854 1.00 98.06 225 THR A C 1
ATOM 1777 O O . THR A 1 225 ? -2.814 -2.164 18.701 1.00 98.06 225 THR A O 1
ATOM 1780 N N . VAL A 1 226 ? -2.705 -1.107 16.707 1.00 98.25 226 VAL A N 1
ATOM 1781 C CA . VAL A 1 226 ? -1.341 -1.505 16.364 1.00 98.25 226 VAL A CA 1
ATOM 1782 C C . VAL A 1 226 ? -0.352 -0.566 17.048 1.00 98.25 226 VAL A C 1
ATOM 1784 O O . VAL A 1 226 ? -0.505 0.653 16.990 1.00 98.25 226 VAL A O 1
ATOM 1787 N N . VAL A 1 227 ? 0.643 -1.135 17.726 1.00 97.88 227 VAL A N 1
ATOM 1788 C CA . VAL A 1 227 ? 1.665 -0.381 18.479 1.00 97.88 227 VAL A CA 1
ATOM 1789 C C . VAL A 1 227 ? 3.056 -0.454 17.848 1.00 97.88 227 VAL A C 1
ATOM 1791 O O . VAL A 1 227 ? 3.945 0.313 18.232 1.00 97.88 227 VAL A O 1
ATOM 1794 N N . ASP A 1 228 ? 3.242 -1.392 16.918 1.00 98.19 228 ASP A N 1
ATOM 1795 C CA . ASP A 1 228 ? 4.479 -1.626 16.178 1.00 98.19 228 ASP A CA 1
ATOM 1796 C C . ASP A 1 228 ? 4.199 -2.415 14.888 1.00 98.19 228 ASP A C 1
ATOM 1798 O O . ASP A 1 228 ? 3.153 -3.059 14.759 1.00 98.19 228 ASP A O 1
ATOM 1802 N N . VAL A 1 229 ? 5.141 -2.379 13.952 1.00 97.88 229 VAL A N 1
ATOM 1803 C CA . VAL A 1 229 ? 5.118 -3.109 12.677 1.00 97.88 229 VAL A CA 1
ATOM 1804 C C . VAL A 1 229 ? 6.482 -3.749 12.442 1.00 97.88 229 VAL A C 1
ATOM 1806 O O . VAL A 1 229 ? 7.477 -3.236 12.934 1.00 97.88 229 VAL A O 1
ATOM 1809 N N . GLU A 1 230 ? 6.535 -4.852 11.701 1.00 97.69 230 GLU A N 1
ATOM 1810 C CA . GLU A 1 230 ? 7.779 -5.535 11.325 1.00 97.69 230 GLU A CA 1
ATOM 1811 C C . GLU A 1 230 ? 7.765 -5.819 9.819 1.00 97.69 230 GLU A C 1
ATOM 1813 O O . GLU A 1 230 ? 6.807 -6.403 9.299 1.00 97.69 230 GLU A O 1
ATOM 1818 N N . THR A 1 231 ? 8.810 -5.396 9.110 1.00 96.19 231 THR A N 1
ATOM 1819 C CA . THR A 1 231 ? 9.027 -5.710 7.688 1.00 96.19 231 THR A CA 1
ATOM 1820 C C . THR A 1 231 ? 9.527 -7.146 7.501 1.00 96.19 231 THR A C 1
ATOM 1822 O O . THR A 1 231 ? 9.914 -7.819 8.453 1.00 96.19 231 THR A O 1
ATOM 1825 N N . TYR A 1 232 ? 9.566 -7.639 6.261 1.00 95.75 232 TYR A N 1
ATOM 1826 C CA . TYR A 1 232 ? 10.084 -8.989 5.977 1.00 95.75 232 TYR A CA 1
ATOM 1827 C C . TYR A 1 232 ? 11.590 -9.152 6.239 1.00 95.75 232 TYR A C 1
ATOM 1829 O O . TYR A 1 232 ? 12.040 -10.275 6.445 1.00 95.75 232 TYR A O 1
ATOM 1837 N N . ASP A 1 233 ? 12.364 -8.062 6.272 1.00 94.00 233 ASP A N 1
ATOM 1838 C CA . ASP A 1 233 ? 13.763 -8.066 6.724 1.00 94.00 233 ASP A CA 1
ATOM 1839 C C . ASP A 1 233 ? 13.926 -7.780 8.228 1.00 94.00 233 ASP A C 1
ATOM 1841 O O . ASP A 1 233 ? 15.050 -7.616 8.700 1.00 94.00 233 ASP A O 1
ATOM 1845 N N . GLY A 1 234 ? 12.827 -7.757 8.989 1.00 94.44 234 GLY A N 1
ATOM 1846 C CA . GLY A 1 234 ? 12.842 -7.682 10.450 1.00 94.44 234 GLY A CA 1
ATOM 1847 C C . GLY A 1 234 ? 12.958 -6.275 11.037 1.00 94.44 234 GLY A C 1
ATOM 1848 O O . GLY A 1 234 ? 13.132 -6.155 12.248 1.00 94.44 234 GLY A O 1
ATOM 1849 N N . LYS A 1 235 ? 12.847 -5.216 10.223 1.00 95.50 235 LYS A N 1
ATOM 1850 C CA . LYS A 1 235 ? 12.884 -3.836 10.722 1.00 95.50 235 LYS A CA 1
ATOM 1851 C C . LYS A 1 235 ? 11.595 -3.505 11.453 1.00 95.50 235 LYS A C 1
ATOM 1853 O O . LYS A 1 235 ? 10.505 -3.657 10.897 1.00 95.50 235 LYS A O 1
ATOM 1858 N N . ASN A 1 236 ? 11.731 -2.997 12.671 1.00 96.81 236 ASN A N 1
ATOM 1859 C CA . ASN A 1 236 ? 10.614 -2.483 13.461 1.00 96.81 236 ASN A CA 1
ATOM 1860 C C . ASN A 1 236 ? 10.435 -0.964 13.307 1.00 96.81 236 ASN A C 1
ATOM 1862 O O . ASN A 1 236 ? 11.239 -0.294 12.653 1.00 96.81 236 ASN A O 1
ATOM 1866 N N . LYS A 1 237 ? 9.408 -0.386 13.947 1.00 95.75 237 LYS A N 1
ATOM 1867 C CA . LYS A 1 237 ? 9.127 1.056 13.840 1.00 95.75 237 LYS A CA 1
ATOM 1868 C C . LYS A 1 237 ? 10.326 1.958 14.160 1.00 95.75 237 LYS A C 1
ATOM 1870 O O . LYS A 1 237 ? 10.468 2.989 13.507 1.00 95.75 237 LYS A O 1
ATOM 1875 N N . ASP A 1 238 ? 11.169 1.607 15.134 1.00 95.75 238 ASP A N 1
ATOM 1876 C CA . ASP A 1 238 ? 12.273 2.466 15.578 1.00 95.75 238 ASP A CA 1
ATOM 1877 C C . ASP A 1 238 ? 13.369 2.505 14.503 1.00 95.75 238 ASP A C 1
ATOM 1879 O O . ASP A 1 238 ? 13.942 3.560 14.216 1.00 95.75 238 ASP A O 1
ATOM 1883 N N . GLU A 1 239 ? 13.606 1.372 13.840 1.00 94.75 239 GLU A N 1
ATOM 1884 C CA . GLU A 1 239 ? 14.518 1.268 12.700 1.00 94.75 239 GLU A CA 1
ATOM 1885 C C . GLU A 1 239 ? 13.981 2.019 11.479 1.00 94.75 239 GLU A C 1
ATOM 1887 O O . GLU A 1 239 ? 14.733 2.760 10.842 1.00 94.75 239 GLU A O 1
ATOM 1892 N N . LEU A 1 240 ? 12.677 1.914 11.197 1.00 93.75 240 LEU A N 1
ATOM 1893 C CA . LEU A 1 240 ? 12.035 2.660 10.110 1.00 93.75 240 LEU A CA 1
ATOM 1894 C C . LEU A 1 240 ? 12.131 4.177 10.323 1.00 93.75 240 LEU A C 1
ATOM 1896 O O . LEU A 1 240 ? 12.475 4.914 9.396 1.00 93.75 240 LEU A O 1
ATOM 1900 N N . ILE A 1 241 ? 11.887 4.649 11.550 1.00 92.50 241 ILE A N 1
ATOM 1901 C CA . ILE A 1 241 ? 12.051 6.061 11.927 1.00 92.50 241 ILE A CA 1
ATOM 1902 C C . ILE A 1 241 ? 13.514 6.488 11.748 1.00 92.50 241 ILE A C 1
ATOM 1904 O O . ILE A 1 241 ? 13.798 7.553 11.193 1.00 92.50 241 ILE A O 1
ATOM 1908 N N . ALA A 1 242 ? 14.469 5.663 12.184 1.00 91.12 242 ALA A N 1
ATOM 1909 C CA . ALA A 1 242 ? 15.887 5.962 12.023 1.00 91.12 242 ALA A CA 1
ATOM 1910 C C . ALA A 1 242 ? 16.292 6.063 10.539 1.00 91.12 242 ALA A C 1
ATOM 1912 O O . ALA A 1 242 ? 17.041 6.969 10.172 1.00 91.12 242 ALA A O 1
ATOM 1913 N N . GLU A 1 243 ? 15.798 5.177 9.671 1.00 88.56 243 GLU A N 1
ATOM 1914 C CA . GLU A 1 243 ? 16.045 5.225 8.223 1.00 88.56 243 GLU A CA 1
ATOM 1915 C C . GLU A 1 243 ? 15.404 6.438 7.542 1.00 88.56 243 GLU A C 1
ATOM 1917 O O . GLU A 1 243 ? 16.033 7.067 6.682 1.00 88.56 243 GLU A O 1
ATOM 1922 N N . SER A 1 244 ? 14.192 6.805 7.958 1.00 85.75 244 SER A N 1
ATOM 1923 C CA . SER A 1 244 ? 13.500 8.008 7.484 1.00 85.75 244 SER A CA 1
ATOM 1924 C C . SER A 1 244 ? 14.312 9.273 7.802 1.00 85.75 244 SER A C 1
ATOM 1926 O O . SER A 1 244 ? 14.527 10.132 6.941 1.00 85.75 244 SER A O 1
ATOM 1928 N N . ASN A 1 245 ? 14.902 9.336 8.999 1.00 83.62 245 ASN A N 1
ATOM 1929 C CA . ASN A 1 245 ? 15.698 10.480 9.448 1.00 83.62 245 ASN A CA 1
ATOM 1930 C C . ASN A 1 245 ? 17.101 10.577 8.810 1.00 83.62 245 ASN A C 1
ATOM 1932 O O . ASN A 1 245 ? 17.644 11.676 8.696 1.00 83.62 245 ASN A O 1
ATOM 1936 N N . LYS A 1 246 ? 17.705 9.465 8.363 1.00 77.50 246 LYS A N 1
ATOM 1937 C CA . LYS A 1 246 ? 19.087 9.440 7.825 1.00 77.50 246 LYS A CA 1
ATOM 1938 C C . LYS A 1 246 ? 19.282 10.210 6.512 1.00 77.50 246 LYS A C 1
ATOM 1940 O O . LYS A 1 246 ? 20.387 10.678 6.258 1.00 77.50 246 LYS A O 1
ATOM 1945 N N . LYS A 1 247 ? 18.256 10.321 5.659 1.00 60.75 247 LYS A N 1
ATOM 1946 C CA . LYS A 1 247 ? 18.368 10.897 4.298 1.00 60.75 247 LYS A CA 1
ATOM 1947 C C . LYS A 1 247 ? 17.834 12.333 4.166 1.00 60.75 247 LYS A C 1
ATOM 1949 O O . LYS A 1 247 ? 17.727 12.849 3.057 1.00 60.75 247 LYS A O 1
ATOM 1954 N N . ALA A 1 248 ? 17.512 13.006 5.271 1.00 54.16 248 ALA A N 1
ATOM 1955 C CA . ALA A 1 248 ? 16.909 14.340 5.260 1.00 54.16 248 ALA A CA 1
ATOM 1956 C C . ALA A 1 248 ? 17.938 15.473 5.033 1.00 54.16 248 ALA A C 1
ATOM 1958 O O . ALA A 1 248 ? 18.084 16.355 5.874 1.00 54.16 248 ALA A O 1
ATOM 1959 N N . SER A 1 249 ? 18.680 15.462 3.918 1.00 47.22 249 SER A N 1
ATOM 1960 C CA . SER A 1 249 ? 19.669 16.513 3.620 1.00 47.22 249 SER A CA 1
ATOM 1961 C C . SER A 1 249 ? 19.221 17.575 2.609 1.00 47.22 249 SER A C 1
ATOM 1963 O O . SER A 1 249 ? 19.893 18.598 2.534 1.00 47.22 249 SER A O 1
ATOM 1965 N N . SER A 1 250 ? 18.126 17.403 1.848 1.00 49.56 250 SER A N 1
ATOM 1966 C CA . SER A 1 250 ? 17.498 18.486 1.038 1.00 49.56 250 SER A CA 1
ATOM 1967 C C . SER A 1 250 ? 16.319 18.016 0.161 1.00 49.56 250 SER A C 1
ATOM 1969 O O . SER A 1 250 ? 16.348 18.122 -1.054 1.00 49.56 250 SER A O 1
ATOM 1971 N N . ALA A 1 251 ? 15.256 17.496 0.765 1.00 41.75 251 ALA A N 1
ATOM 1972 C CA . ALA A 1 251 ? 13.905 17.344 0.196 1.00 41.75 251 ALA A CA 1
ATOM 1973 C C . ALA A 1 251 ? 13.030 16.807 1.342 1.00 41.75 251 ALA A C 1
ATOM 1975 O O . ALA A 1 251 ? 13.584 16.164 2.239 1.00 41.75 251 ALA A O 1
ATOM 1976 N N . PRO A 1 252 ? 11.722 17.109 1.421 1.00 50.12 252 PRO A N 1
ATOM 1977 C CA . PRO A 1 252 ? 10.954 16.794 2.623 1.00 50.12 252 PRO A CA 1
ATOM 1978 C C . PRO A 1 252 ? 10.962 15.281 2.868 1.00 50.12 252 PRO A C 1
ATOM 1980 O O . PRO A 1 252 ? 10.659 14.530 1.954 1.00 50.12 252 PRO A O 1
ATOM 1983 N N . TYR A 1 253 ? 11.375 14.906 4.086 1.00 57.53 253 TYR A N 1
ATOM 1984 C CA . TYR A 1 253 ? 11.364 13.596 4.754 1.00 57.53 253 TYR A CA 1
ATOM 1985 C C . TYR A 1 253 ? 11.367 12.351 3.850 1.00 57.53 253 TYR A C 1
ATOM 1987 O O . TYR A 1 253 ? 10.442 12.100 3.082 1.00 57.53 253 TYR A O 1
ATOM 1995 N N . ASN A 1 254 ? 12.371 11.490 4.019 1.00 76.69 254 ASN A N 1
ATOM 1996 C CA . ASN A 1 254 ? 12.408 10.197 3.345 1.00 76.69 254 ASN A CA 1
ATOM 1997 C C . ASN A 1 254 ? 11.319 9.264 3.906 1.00 76.69 254 ASN A C 1
ATOM 1999 O O . ASN A 1 254 ? 11.579 8.498 4.824 1.00 76.69 254 ASN A O 1
ATOM 2003 N N . LEU A 1 255 ? 10.110 9.310 3.341 1.00 81.56 255 LEU A N 1
ATOM 2004 C CA . LEU A 1 255 ? 8.992 8.447 3.744 1.00 81.56 255 LEU A CA 1
ATOM 2005 C C . LEU A 1 255 ? 9.071 7.035 3.163 1.00 81.56 255 LEU A C 1
ATOM 2007 O O . LEU A 1 255 ? 8.272 6.184 3.544 1.00 81.56 255 LEU A O 1
ATOM 2011 N N . LEU A 1 256 ? 10.014 6.769 2.257 1.00 86.44 256 LEU A N 1
ATOM 2012 C CA . LEU A 1 256 ? 10.151 5.467 1.607 1.00 86.44 256 LEU A CA 1
ATOM 2013 C C . LEU A 1 256 ? 10.174 4.283 2.600 1.00 86.44 256 LEU A C 1
ATOM 2015 O O . LEU A 1 256 ? 9.473 3.306 2.338 1.00 86.44 256 LEU A O 1
ATOM 2019 N N . PRO A 1 257 ? 10.853 4.364 3.769 1.00 90.56 257 PRO A N 1
ATOM 2020 C CA . PRO A 1 257 ? 10.842 3.293 4.770 1.00 90.56 257 PRO A CA 1
ATOM 2021 C C . PRO A 1 257 ? 9.455 2.981 5.351 1.00 90.56 257 PRO A C 1
ATOM 2023 O O . PRO A 1 257 ? 9.261 1.924 5.940 1.00 90.56 257 PRO A O 1
ATOM 2026 N N . TYR A 1 258 ? 8.468 3.865 5.208 1.00 91.88 258 TYR A N 1
ATOM 2027 C CA . TYR A 1 258 ? 7.106 3.625 5.692 1.00 91.88 258 TYR A CA 1
ATOM 2028 C C . TYR A 1 258 ? 6.182 3.002 4.636 1.00 91.88 258 TYR A C 1
ATOM 2030 O O . TYR A 1 258 ? 5.050 2.629 4.951 1.00 91.88 258 TYR A O 1
ATOM 2038 N N . TYR A 1 259 ? 6.630 2.900 3.384 1.00 92.31 259 TYR A N 1
ATOM 2039 C CA . TYR A 1 259 ? 5.862 2.364 2.259 1.00 92.31 259 TYR A CA 1
ATOM 2040 C C . TYR A 1 259 ? 6.579 1.136 1.699 1.00 92.31 259 TYR A C 1
ATOM 2042 O O . TYR A 1 259 ? 7.169 1.169 0.622 1.00 92.31 259 TYR A O 1
ATOM 2050 N N . GLN A 1 260 ? 6.570 0.060 2.483 1.00 92.19 260 GLN A N 1
ATOM 2051 C CA . GLN A 1 260 ? 7.206 -1.210 2.147 1.00 92.19 260 GLN A CA 1
ATOM 2052 C C . GLN A 1 260 ? 6.432 -2.400 2.746 1.00 92.19 260 GLN A C 1
ATOM 2054 O O . GLN A 1 260 ? 5.602 -2.194 3.640 1.00 92.19 260 GLN A O 1
ATOM 2059 N N . PRO A 1 261 ? 6.689 -3.638 2.283 1.00 94.44 261 PRO A N 1
ATOM 2060 C CA . PRO A 1 261 ? 6.050 -4.851 2.775 1.00 94.44 261 PRO A CA 1
ATOM 2061 C C . PRO A 1 261 ? 6.149 -5.029 4.294 1.00 94.44 261 PRO A C 1
ATOM 2063 O O . PRO A 1 261 ? 7.238 -5.190 4.846 1.00 94.44 261 PRO A O 1
ATOM 2066 N N . ILE A 1 262 ? 4.995 -5.075 4.965 1.00 95.12 262 ILE A N 1
ATOM 2067 C CA . ILE A 1 262 ? 4.890 -5.390 6.396 1.00 95.12 262 ILE A CA 1
ATOM 2068 C C . ILE A 1 262 ? 4.502 -6.858 6.565 1.00 95.12 262 ILE A C 1
ATOM 2070 O O . ILE A 1 262 ? 3.435 -7.280 6.111 1.00 95.12 262 ILE A O 1
ATOM 2074 N N . ALA A 1 263 ? 5.359 -7.621 7.237 1.00 95.38 263 ALA A N 1
ATOM 2075 C CA . ALA A 1 263 ? 5.138 -9.027 7.552 1.00 95.38 263 ALA A CA 1
ATOM 2076 C C . ALA A 1 263 ? 4.265 -9.185 8.799 1.00 95.38 263 ALA A C 1
ATOM 2078 O O . ALA A 1 263 ? 3.329 -9.985 8.811 1.00 95.38 263 ALA A O 1
ATOM 2079 N N . LYS A 1 264 ? 4.544 -8.405 9.852 1.00 96.81 264 LYS A N 1
ATOM 2080 C CA . LYS A 1 264 ? 3.833 -8.518 11.128 1.00 96.81 264 LYS A CA 1
ATOM 2081 C C . LYS A 1 264 ? 3.400 -7.178 11.686 1.00 96.81 264 LYS A C 1
ATOM 2083 O O . LYS A 1 264 ? 4.003 -6.138 11.438 1.00 96.81 264 LYS A O 1
ATOM 2088 N N . ILE A 1 265 ? 2.363 -7.235 12.505 1.00 97.81 265 ILE A N 1
ATOM 2089 C CA . ILE A 1 265 ? 1.871 -6.121 13.305 1.00 97.81 265 ILE A CA 1
ATOM 2090 C C . ILE A 1 265 ? 1.863 -6.521 14.776 1.00 97.81 265 ILE A C 1
ATOM 2092 O O . ILE A 1 265 ? 1.602 -7.677 15.119 1.00 97.81 265 ILE A O 1
ATOM 2096 N N . LYS A 1 266 ? 2.130 -5.561 15.657 1.00 98.31 266 LYS A N 1
ATOM 2097 C CA . LYS A 1 266 ? 2.104 -5.776 17.102 1.00 98.31 266 LYS A CA 1
ATOM 2098 C C . LYS A 1 266 ? 0.836 -5.205 17.708 1.00 98.31 266 LYS A C 1
ATOM 2100 O O . LYS A 1 266 ? 0.551 -4.017 17.547 1.00 98.31 266 LYS A O 1
ATOM 2105 N N . ILE A 1 267 ? 0.104 -6.028 18.452 1.00 97.94 267 ILE A N 1
ATOM 2106 C CA . ILE A 1 267 ? -1.098 -5.636 19.197 1.00 97.94 267 ILE A CA 1
ATOM 2107 C C . ILE A 1 267 ? -0.884 -6.017 20.663 1.00 97.94 267 ILE A C 1
ATOM 2109 O O . ILE A 1 267 ? -0.806 -7.193 21.018 1.00 97.94 267 ILE A O 1
ATOM 2113 N N . GLY A 1 268 ? -0.788 -5.010 21.534 1.00 95.06 268 GLY A N 1
ATOM 2114 C CA . GLY A 1 268 ? -0.374 -5.230 22.919 1.00 95.06 268 GLY A CA 1
ATOM 2115 C C . GLY A 1 268 ? 1.059 -5.771 22.982 1.00 95.06 268 GLY A C 1
ATOM 2116 O O . GLY A 1 268 ? 1.985 -5.124 22.495 1.00 95.06 268 GLY A O 1
ATOM 2117 N N . SER A 1 269 ? 1.246 -6.944 23.589 1.00 95.19 269 SER A N 1
ATOM 2118 C CA . SER A 1 269 ? 2.542 -7.636 23.654 1.00 95.19 269 SER A CA 1
ATOM 2119 C C . SER A 1 269 ? 2.805 -8.576 22.479 1.00 95.19 269 SER A C 1
ATOM 2121 O O . SER A 1 269 ? 3.958 -8.940 22.259 1.00 95.19 269 SER A O 1
ATOM 2123 N N . GLU A 1 270 ? 1.768 -8.954 21.733 1.00 97.12 270 GLU A N 1
ATOM 2124 C CA . GLU A 1 270 ? 1.818 -10.064 20.784 1.00 97.12 270 GLU A CA 1
ATOM 2125 C C . GLU A 1 270 ? 2.031 -9.578 19.349 1.00 97.12 270 GLU A C 1
ATOM 2127 O O . GLU A 1 270 ? 1.496 -8.543 18.937 1.00 97.12 270 GLU A O 1
ATOM 2132 N N . TRP A 1 271 ? 2.793 -10.360 18.588 1.00 97.44 271 TRP A N 1
ATOM 2133 C CA . TRP A 1 271 ? 3.003 -10.168 17.158 1.00 97.44 271 TRP A CA 1
ATOM 2134 C C . TRP A 1 271 ? 2.099 -11.098 16.363 1.00 97.44 271 TRP A C 1
ATOM 2136 O O . TRP A 1 271 ? 2.016 -12.290 16.651 1.00 97.44 271 TRP A O 1
ATOM 2146 N N . TYR A 1 272 ? 1.481 -10.554 15.323 1.00 95.94 272 TYR A N 1
ATOM 2147 C CA . TYR A 1 272 ? 0.623 -11.299 14.418 1.00 95.94 272 TYR A CA 1
ATOM 2148 C C . TYR A 1 272 ? 1.026 -11.037 12.975 1.00 95.94 272 TYR A C 1
ATOM 2150 O O . TYR A 1 272 ? 1.461 -9.935 12.645 1.00 95.94 272 TYR A O 1
ATOM 2158 N N . ASP A 1 273 ? 0.844 -12.031 12.112 1.00 94.31 273 ASP A N 1
ATOM 2159 C CA . ASP A 1 273 ? 0.981 -11.846 10.670 1.00 94.31 273 ASP A CA 1
ATOM 2160 C C . ASP A 1 273 ? -0.047 -10.819 10.172 1.00 94.31 273 ASP A C 1
ATOM 2162 O O . ASP A 1 273 ? -1.233 -10.886 10.518 1.00 94.31 273 ASP A O 1
ATOM 2166 N N . SER A 1 274 ? 0.418 -9.847 9.389 1.00 94.00 274 SER A N 1
ATOM 2167 C CA . SER A 1 274 ? -0.393 -8.719 8.927 1.00 94.00 274 SER A CA 1
ATOM 2168 C C . SER A 1 274 ? -1.565 -9.158 8.042 1.00 94.00 274 SER A C 1
ATOM 2170 O O . SER A 1 274 ? -2.625 -8.530 8.070 1.00 94.00 274 SER A O 1
ATOM 2172 N N . ARG A 1 275 ? -1.428 -10.278 7.320 1.00 91.44 275 ARG A N 1
ATOM 2173 C CA . ARG A 1 275 ? -2.410 -10.777 6.338 1.00 91.44 275 ARG A CA 1
ATOM 2174 C C . ARG A 1 275 ? -3.722 -11.248 6.959 1.00 91.44 275 ARG A C 1
ATOM 2176 O O . ARG A 1 275 ? -4.716 -11.422 6.251 1.00 91.44 275 ARG A O 1
ATOM 2183 N N . TYR A 1 276 ? -3.743 -11.462 8.274 1.00 92.94 276 TYR A N 1
ATOM 2184 C CA . TYR A 1 276 ? -4.945 -11.849 9.014 1.00 92.94 276 TYR A CA 1
ATOM 2185 C C . TYR A 1 276 ? -5.788 -10.662 9.480 1.00 92.94 276 TYR A C 1
ATOM 2187 O O . TYR A 1 276 ? -6.760 -10.857 10.216 1.00 92.94 276 TYR A O 1
ATOM 2195 N N . PHE A 1 277 ? -5.454 -9.442 9.054 1.00 94.00 277 PHE A N 1
ATOM 2196 C CA . PHE A 1 277 ? -6.129 -8.232 9.500 1.00 94.00 277 PHE A CA 1
ATOM 2197 C C . PHE A 1 277 ? -6.626 -7.365 8.344 1.00 94.00 277 PHE A C 1
ATOM 2199 O O . PHE A 1 277 ? -5.990 -7.220 7.302 1.00 94.00 277 PHE A O 1
ATOM 2206 N N . ASP A 1 278 ? -7.780 -6.755 8.577 1.00 93.06 278 ASP A N 1
ATOM 2207 C CA . ASP A 1 278 ? -8.330 -5.677 7.774 1.00 93.06 278 ASP A CA 1
ATOM 2208 C C . ASP A 1 278 ? -7.985 -4.318 8.389 1.00 93.06 278 ASP A C 1
ATOM 2210 O O . ASP A 1 278 ? -8.096 -4.116 9.606 1.00 93.06 278 ASP A O 1
ATOM 2214 N N . ASP A 1 279 ? -7.643 -3.357 7.533 1.00 93.31 279 ASP A N 1
ATOM 2215 C CA . ASP A 1 279 ? -7.524 -1.954 7.914 1.00 93.31 279 ASP A CA 1
ATOM 2216 C C . ASP A 1 279 ? -8.894 -1.363 8.267 1.00 93.31 279 ASP A C 1
ATOM 2218 O O . ASP A 1 279 ? -9.899 -1.600 7.587 1.00 93.31 279 ASP A O 1
ATOM 2222 N N . ILE A 1 280 ? -8.940 -0.542 9.316 1.00 95.31 280 ILE A N 1
ATOM 2223 C CA . ILE A 1 280 ? -10.151 0.176 9.715 1.00 95.31 280 ILE A CA 1
ATOM 2224 C C . ILE A 1 280 ? -10.082 1.624 9.245 1.00 95.31 280 ILE A C 1
ATOM 2226 O O . ILE A 1 280 ? -9.107 2.331 9.479 1.00 95.31 280 ILE A O 1
ATOM 2230 N N . CYS A 1 281 ? -11.157 2.078 8.605 1.00 94.56 281 CYS A N 1
ATOM 2231 C CA . CYS A 1 281 ? -11.311 3.450 8.156 1.00 94.56 281 CYS A CA 1
ATOM 2232 C C . CYS A 1 281 ? -11.369 4.417 9.354 1.00 94.56 281 CYS A C 1
ATOM 2234 O O . CYS A 1 281 ? -12.322 4.334 10.134 1.00 94.56 281 CYS A O 1
ATOM 2236 N N . PRO A 1 282 ? -10.439 5.386 9.465 1.00 94.00 282 PRO A N 1
ATOM 2237 C CA . PRO A 1 282 ? -10.403 6.342 10.577 1.00 94.00 282 PRO A CA 1
ATOM 2238 C C . PRO A 1 282 ? -11.632 7.256 10.652 1.00 94.00 282 PRO A C 1
ATOM 2240 O O . PRO A 1 282 ? -11.925 7.825 11.699 1.00 94.00 282 PRO A O 1
ATOM 2243 N N . LEU A 1 283 ? -12.365 7.402 9.545 1.00 93.06 283 LEU A N 1
ATOM 2244 C CA . LEU A 1 283 ? -13.552 8.252 9.481 1.00 93.06 283 LEU A CA 1
ATOM 2245 C C . LEU A 1 283 ? -14.821 7.496 9.881 1.00 93.06 283 LEU A C 1
ATOM 2247 O O . LEU A 1 283 ? -15.599 7.994 10.689 1.00 93.06 283 LEU A O 1
ATOM 2251 N N . SER A 1 284 ? -15.019 6.282 9.358 1.00 92.69 284 SER A N 1
ATOM 2252 C CA . SER A 1 284 ? -16.258 5.508 9.559 1.00 92.69 284 SER A CA 1
ATOM 2253 C C . SER A 1 284 ? -16.168 4.433 10.647 1.00 92.69 284 SER A C 1
ATOM 2255 O O . SER A 1 284 ? -17.197 3.923 11.079 1.00 92.69 284 SER A O 1
ATOM 2257 N N . GLY A 1 285 ? -14.966 4.037 11.077 1.00 94.31 285 GLY A N 1
ATOM 2258 C CA . GLY A 1 285 ? -14.762 2.927 12.019 1.00 94.31 285 GLY A CA 1
ATOM 2259 C C . GLY A 1 285 ? -15.079 1.545 11.430 1.00 94.31 285 GLY A C 1
ATOM 2260 O O . GLY A 1 285 ? -15.065 0.534 12.142 1.00 94.31 285 GLY A O 1
ATOM 2261 N N . LYS A 1 286 ? -15.369 1.488 10.126 1.00 93.56 286 LYS A N 1
ATOM 2262 C CA . LYS A 1 286 ? -15.661 0.270 9.368 1.00 93.56 286 LYS A CA 1
ATOM 2263 C C . LYS A 1 286 ? -14.413 -0.242 8.659 1.00 93.56 286 LYS A C 1
ATOM 2265 O O . LYS A 1 286 ? -13.480 0.517 8.410 1.00 93.56 286 LYS A O 1
ATOM 2270 N N . VAL A 1 287 ? -14.420 -1.525 8.306 1.00 92.56 287 VAL A N 1
ATOM 2271 C CA . VAL A 1 287 ? -13.375 -2.130 7.470 1.00 92.56 287 VAL A CA 1
ATOM 2272 C C . VAL A 1 287 ? -13.253 -1.359 6.151 1.00 92.56 287 VAL A C 1
ATOM 2274 O O . VAL A 1 287 ? -14.258 -0.980 5.535 1.00 92.56 287 VAL A O 1
ATOM 2277 N N . MET A 1 288 ? -12.017 -1.075 5.748 1.00 90.56 288 MET A N 1
ATOM 2278 C CA . MET A 1 288 ? -11.721 -0.516 4.437 1.00 90.56 288 MET A CA 1
ATOM 2279 C C . MET A 1 288 ? -11.969 -1.571 3.368 1.00 90.56 288 MET A C 1
ATOM 2281 O O . MET A 1 288 ? -11.357 -2.637 3.383 1.00 90.56 288 MET A O 1
ATOM 2285 N N . TRP A 1 289 ? -12.872 -1.280 2.434 1.00 76.50 289 TRP A N 1
ATOM 2286 C CA . TRP A 1 289 ? -13.042 -2.141 1.275 1.00 76.50 289 TRP A CA 1
ATOM 2287 C C . TRP A 1 289 ? -11.935 -1.809 0.277 1.00 76.50 289 TRP A C 1
ATOM 2289 O O . TRP A 1 289 ? -11.861 -0.669 -0.175 1.00 76.50 289 TRP A O 1
ATOM 2299 N N . GLY A 1 290 ? -11.053 -2.774 0.011 1.00 66.69 290 GLY A N 1
ATOM 2300 C CA . GLY A 1 290 ? -9.828 -2.600 -0.776 1.00 66.69 290 GLY A CA 1
ATOM 2301 C C . GLY A 1 290 ? -8.568 -2.558 0.086 1.00 66.69 290 GLY A C 1
ATOM 2302 O O . GLY A 1 290 ? -7.633 -3.294 -0.194 1.00 66.69 290 GLY A O 1
ATOM 2303 N N . GLY A 1 291 ? -8.558 -1.785 1.178 1.00 84.12 291 GLY A N 1
ATOM 2304 C CA . GLY A 1 291 ? -7.348 -1.623 1.993 1.00 84.12 291 GLY A CA 1
ATOM 2305 C C . GLY A 1 291 ? -6.224 -0.994 1.164 1.00 84.12 291 GLY A C 1
ATOM 2306 O O . GLY A 1 291 ? -6.481 -0.069 0.395 1.00 84.12 291 GLY A O 1
ATOM 2307 N N . SER A 1 292 ? -4.989 -1.470 1.311 1.00 88.62 292 SER A N 1
ATOM 2308 C CA . SER A 1 292 ? -3.924 -1.185 0.341 1.00 88.62 292 SER A CA 1
ATOM 2309 C C . SER A 1 292 ? -3.867 -2.249 -0.753 1.00 88.62 292 SER A C 1
ATOM 2311 O O . SER A 1 292 ? -4.243 -3.394 -0.505 1.00 88.62 292 SER A O 1
ATOM 2313 N N . THR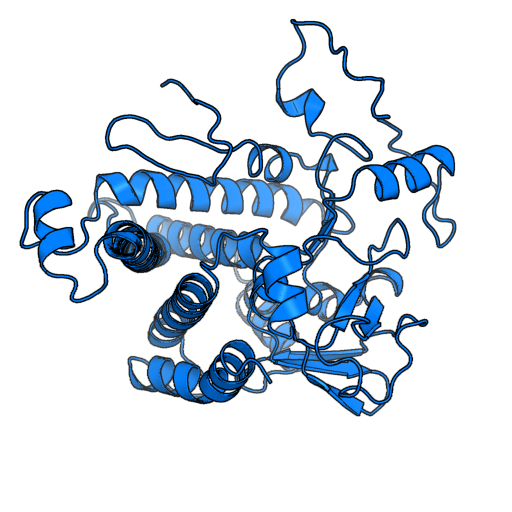 A 1 293 ? -3.351 -1.907 -1.938 1.00 86.19 293 THR A N 1
ATOM 2314 C CA . THR A 1 293 ? -3.134 -2.870 -3.035 1.00 86.19 293 THR A CA 1
ATOM 2315 C C . THR A 1 293 ? -2.317 -4.067 -2.554 1.00 86.19 293 THR A C 1
ATOM 2317 O O . THR A 1 293 ? -2.699 -5.209 -2.789 1.00 86.19 293 THR A O 1
ATOM 2320 N N . TRP A 1 294 ? -1.237 -3.816 -1.804 1.00 89.06 294 TRP A N 1
ATOM 2321 C CA . TRP A 1 294 ? -0.425 -4.874 -1.202 1.00 89.06 294 TRP A CA 1
ATOM 2322 C C . TRP A 1 294 ? -1.255 -5.806 -0.317 1.00 89.06 294 TRP A C 1
ATOM 2324 O O . TRP A 1 294 ? -1.221 -7.024 -0.490 1.00 89.06 294 TRP A O 1
ATOM 2334 N N . ASN A 1 295 ? -2.016 -5.236 0.625 1.00 86.00 295 ASN A N 1
ATOM 2335 C CA . ASN A 1 295 ? -2.818 -6.038 1.536 1.00 86.00 295 ASN A CA 1
ATOM 2336 C C . ASN A 1 295 ? -3.871 -6.816 0.742 1.00 86.00 295 ASN A C 1
ATOM 2338 O O . ASN A 1 295 ? -3.919 -8.026 0.880 1.00 86.00 295 ASN A O 1
ATOM 2342 N N . TYR A 1 296 ? -4.628 -6.164 -0.151 1.00 85.81 296 TYR A N 1
ATOM 2343 C CA . TYR A 1 296 ? -5.723 -6.742 -0.941 1.00 85.81 296 TYR A CA 1
ATOM 2344 C C . TYR A 1 296 ? -5.392 -8.086 -1.601 1.00 85.81 296 TYR A C 1
ATOM 2346 O O . TYR A 1 296 ? -6.218 -9.002 -1.547 1.00 85.81 296 TYR A O 1
ATOM 2354 N N . TRP A 1 297 ? -4.214 -8.210 -2.217 1.00 85.56 297 TRP A N 1
ATOM 2355 C CA . TRP A 1 297 ? -3.810 -9.421 -2.944 1.00 85.56 297 TRP A CA 1
ATOM 2356 C C . TRP A 1 297 ? -3.217 -10.505 -2.038 1.00 85.56 297 TRP A C 1
ATOM 2358 O O . TRP A 1 297 ? -3.286 -11.692 -2.364 1.00 85.56 297 TRP A O 1
ATOM 2368 N N . LEU A 1 298 ? -2.687 -10.114 -0.877 1.00 87.19 298 LEU A N 1
ATOM 2369 C CA . LEU A 1 298 ? -1.980 -10.998 0.053 1.00 87.19 298 LEU A CA 1
ATOM 2370 C C . LEU A 1 298 ? -2.798 -11.373 1.289 1.00 87.19 298 LEU A C 1
ATOM 2372 O O . LEU A 1 298 ? -2.289 -12.056 2.175 1.00 87.19 298 LEU A O 1
ATOM 2376 N N . GLN A 1 299 ? -4.064 -10.962 1.345 1.00 86.44 299 GLN A N 1
ATOM 2377 C CA . GLN A 1 299 ? -4.972 -11.311 2.434 1.00 86.44 299 GLN A CA 1
ATOM 2378 C C . GLN A 1 299 ? -5.076 -12.828 2.594 1.00 86.44 299 GLN A C 1
ATOM 2380 O O . GLN A 1 299 ? -5.071 -13.584 1.617 1.00 86.44 299 GLN A O 1
ATOM 2385 N N . SER A 1 300 ? -5.230 -13.263 3.843 1.00 85.88 300 SER A N 1
ATOM 2386 C CA . SER A 1 300 ? -5.614 -14.638 4.141 1.00 85.88 300 SER A CA 1
ATOM 2387 C C . SER A 1 300 ? -7.019 -14.911 3.604 1.00 85.88 300 SER A C 1
ATOM 2389 O O . SER A 1 300 ? -7.981 -14.250 4.003 1.00 85.88 300 SER A O 1
ATOM 2391 N N . GLU A 1 301 ? -7.126 -15.860 2.677 1.00 85.19 301 GLU A N 1
ATOM 2392 C CA . GLU A 1 301 ? -8.344 -16.176 1.927 1.00 85.19 301 GLU A CA 1
ATOM 2393 C C . GLU A 1 301 ? -8.405 -17.683 1.677 1.00 85.19 301 GLU A C 1
ATOM 2395 O O . GLU A 1 301 ? -7.381 -18.285 1.352 1.00 85.19 301 GLU A O 1
ATOM 2400 N N . THR A 1 302 ? -9.596 -18.275 1.787 1.00 84.31 302 THR A N 1
ATOM 2401 C CA . THR A 1 302 ? -9.848 -19.627 1.273 1.00 84.31 302 THR A CA 1
ATOM 2402 C C . THR A 1 302 ? -10.199 -19.532 -0.208 1.00 84.31 302 THR A C 1
ATOM 2404 O O . THR A 1 302 ? -10.466 -18.440 -0.724 1.00 84.31 302 THR A O 1
ATOM 2407 N N . LYS A 1 303 ? -10.254 -20.669 -0.911 1.00 80.25 303 LYS A N 1
ATOM 2408 C CA . LYS A 1 303 ? -10.698 -20.687 -2.313 1.00 80.25 303 LYS A CA 1
ATOM 2409 C C . LYS A 1 303 ? -12.074 -20.053 -2.485 1.00 80.25 303 LYS A C 1
ATOM 2411 O O . LYS A 1 303 ? -12.245 -19.144 -3.286 1.00 80.25 303 LYS A O 1
ATOM 2416 N N . ASP A 1 304 ? -13.033 -20.480 -1.670 1.00 83.31 304 ASP A N 1
ATOM 2417 C CA . ASP A 1 304 ? -14.416 -20.016 -1.757 1.00 83.31 304 ASP A CA 1
ATOM 2418 C C . ASP A 1 304 ? -14.561 -18.510 -1.512 1.00 83.31 304 ASP A C 1
ATOM 2420 O O . ASP A 1 304 ? -15.423 -17.863 -2.114 1.00 83.31 304 ASP A O 1
ATOM 2424 N N . THR A 1 305 ? -13.784 -17.940 -0.584 1.00 85.56 305 THR A N 1
ATOM 2425 C CA . THR A 1 305 ? -13.855 -16.499 -0.299 1.00 85.56 305 THR A CA 1
ATOM 2426 C C . THR A 1 305 ? -13.147 -15.689 -1.372 1.00 85.56 305 THR A C 1
ATOM 2428 O O . THR A 1 305 ? -13.656 -14.633 -1.750 1.00 85.56 305 THR A O 1
ATOM 2431 N N . TRP A 1 306 ? -12.053 -16.216 -1.926 1.00 82.88 306 TRP A N 1
ATOM 2432 C CA . TRP A 1 306 ? -11.381 -15.629 -3.076 1.00 82.88 306 TRP A CA 1
ATOM 2433 C C . TRP A 1 306 ? -12.270 -15.617 -4.323 1.00 82.88 306 TRP A C 1
ATOM 2435 O O . TRP A 1 306 ? -12.518 -14.547 -4.872 1.00 82.88 306 TRP A O 1
ATOM 2445 N N . ASP A 1 307 ? -12.841 -16.761 -4.705 1.00 80.88 307 ASP A N 1
ATOM 2446 C CA . ASP A 1 307 ? -13.691 -16.902 -5.895 1.00 80.88 307 ASP A CA 1
ATOM 2447 C C . ASP A 1 307 ? -14.898 -15.940 -5.834 1.00 80.88 307 ASP A C 1
ATOM 2449 O O . ASP A 1 307 ? -15.262 -15.306 -6.827 1.00 80.88 307 ASP A O 1
ATOM 2453 N N . LYS A 1 308 ? -15.482 -15.738 -4.641 1.00 82.94 308 LYS A N 1
ATOM 2454 C CA . LYS A 1 308 ? -16.544 -14.737 -4.409 1.00 82.94 308 LYS A CA 1
ATOM 2455 C C . LYS A 1 308 ? -16.058 -13.295 -4.531 1.00 82.94 308 LYS A C 1
ATOM 2457 O O . LYS A 1 308 ? -16.834 -12.433 -4.937 1.00 82.94 308 LYS A O 1
ATOM 2462 N N . LYS A 1 309 ? -14.818 -13.022 -4.124 1.00 79.50 309 LYS A N 1
ATOM 2463 C CA . LYS A 1 309 ? -14.210 -11.688 -4.145 1.00 79.50 309 LYS A CA 1
ATOM 2464 C C . LYS A 1 309 ? -13.854 -11.255 -5.567 1.00 79.50 309 LYS A C 1
ATOM 2466 O O . LYS A 1 309 ? -14.087 -10.096 -5.895 1.00 79.50 309 LYS A O 1
ATOM 2471 N N . VAL A 1 310 ? -13.318 -12.163 -6.386 1.00 76.06 310 VAL A N 1
ATOM 2472 C CA . VAL A 1 310 ? -12.858 -11.853 -7.754 1.00 76.06 310 VAL A CA 1
ATOM 2473 C C . VAL A 1 310 ? -13.895 -12.143 -8.840 1.00 76.06 310 VAL A C 1
ATOM 2475 O O . VAL A 1 310 ? -13.744 -11.679 -9.964 1.00 76.06 310 VAL A O 1
ATOM 2478 N N . GLY A 1 311 ? -14.967 -12.882 -8.533 1.00 68.31 311 GLY A N 1
ATOM 2479 C CA . GLY A 1 311 ? -16.091 -13.067 -9.457 1.00 68.31 311 GLY A CA 1
ATOM 2480 C C . GLY A 1 311 ? -15.744 -13.820 -10.748 1.00 68.31 311 GLY A C 1
ATOM 2481 O O . GLY A 1 311 ? -16.453 -13.663 -11.738 1.00 68.31 311 GLY A O 1
ATOM 2482 N N . GLY A 1 312 ? -14.679 -14.631 -10.736 1.00 59.91 312 GLY A N 1
ATOM 2483 C CA . GLY A 1 312 ? -14.228 -15.444 -11.872 1.00 59.91 312 GLY A CA 1
ATOM 2484 C C . GLY A 1 312 ? -12.969 -14.949 -12.596 1.00 59.91 312 GLY A C 1
ATOM 2485 O O . GLY A 1 312 ? -12.511 -15.645 -13.495 1.00 59.91 312 GLY A O 1
ATOM 2486 N N . ASP A 1 313 ? -12.398 -13.804 -12.209 1.00 62.53 313 ASP A N 1
ATOM 2487 C CA . ASP A 1 313 ? -11.123 -13.290 -12.740 1.00 62.53 313 ASP A CA 1
ATOM 2488 C C . ASP A 1 313 ? -9.950 -13.725 -11.833 1.00 62.53 313 ASP A C 1
ATOM 2490 O O . ASP A 1 313 ? -9.510 -12.986 -10.947 1.00 62.53 313 ASP A O 1
ATOM 2494 N N . ASP A 1 314 ? -9.507 -14.982 -11.965 1.00 67.44 314 ASP A N 1
ATOM 2495 C CA . ASP A 1 314 ? -8.489 -15.574 -11.080 1.00 67.44 314 ASP A CA 1
ATOM 2496 C C . ASP A 1 314 ? -7.053 -15.240 -11.514 1.00 67.44 314 ASP A C 1
ATOM 2498 O O . ASP A 1 314 ? -6.262 -16.105 -11.885 1.00 67.44 314 ASP A O 1
ATOM 2502 N N . ASN A 1 315 ? -6.705 -13.956 -11.414 1.00 75.88 315 ASN A N 1
ATOM 2503 C CA . ASN A 1 315 ? -5.365 -13.454 -11.760 1.00 75.88 315 ASN A CA 1
ATOM 2504 C C . ASN A 1 315 ? -4.453 -13.376 -10.530 1.00 75.88 315 ASN A C 1
ATOM 2506 O O . ASN A 1 315 ? -3.427 -12.688 -10.520 1.00 75.88 315 ASN A O 1
ATOM 2510 N N . ARG A 1 316 ? -4.864 -14.035 -9.438 1.00 79.56 316 ARG A N 1
ATOM 2511 C CA . ARG A 1 316 ? -4.212 -13.932 -8.131 1.00 79.56 316 ARG A CA 1
ATOM 2512 C C . ARG A 1 316 ? -2.771 -14.389 -8.199 1.00 79.56 316 ARG A C 1
ATOM 2514 O O . ARG A 1 316 ? -1.898 -13.714 -7.660 1.00 79.56 316 ARG A O 1
ATOM 2521 N N . ALA A 1 317 ? -2.544 -15.537 -8.835 1.00 79.69 317 ALA A N 1
ATOM 2522 C CA . ALA A 1 317 ? -1.221 -16.126 -8.961 1.00 79.69 317 ALA A CA 1
ATOM 2523 C C . ALA A 1 317 ? -0.259 -15.134 -9.598 1.00 79.69 317 ALA A C 1
ATOM 2525 O O . ALA A 1 317 ? 0.789 -14.810 -9.040 1.00 79.69 317 ALA A O 1
ATOM 2526 N N . GLN A 1 318 ? -0.672 -14.576 -10.721 1.00 80.62 318 GLN A N 1
ATOM 2527 C CA . GLN A 1 318 ? 0.149 -13.696 -11.509 1.00 80.62 318 GLN A CA 1
ATOM 2528 C C . GLN A 1 318 ? 0.392 -12.348 -10.816 1.00 80.62 318 GLN A C 1
ATOM 2530 O O . GLN A 1 318 ? 1.522 -11.868 -10.816 1.00 80.62 318 GLN A O 1
ATOM 2535 N N . ILE A 1 319 ? -0.610 -11.774 -10.140 1.00 83.25 319 ILE A N 1
ATOM 2536 C CA . ILE A 1 319 ? -0.435 -10.520 -9.389 1.00 83.25 319 ILE A CA 1
ATOM 2537 C C . ILE A 1 319 ? 0.486 -10.718 -8.183 1.00 83.25 319 ILE A C 1
ATOM 2539 O O . ILE A 1 319 ? 1.355 -9.892 -7.920 1.00 83.25 319 ILE A O 1
ATOM 2543 N N . VAL A 1 320 ? 0.363 -11.829 -7.459 1.00 86.94 320 VAL A N 1
ATOM 2544 C CA . VAL A 1 320 ? 1.273 -12.136 -6.345 1.00 86.94 320 VAL A CA 1
ATOM 2545 C C . VAL A 1 320 ? 2.701 -12.363 -6.853 1.00 86.94 320 VAL A C 1
ATOM 2547 O O . VAL A 1 320 ? 3.654 -11.913 -6.215 1.00 86.94 320 VAL A O 1
ATOM 2550 N N . HIS A 1 321 ? 2.863 -12.982 -8.027 1.00 86.62 321 HIS A N 1
ATOM 2551 C CA . HIS A 1 321 ? 4.157 -13.084 -8.701 1.00 86.62 321 HIS A CA 1
ATOM 2552 C C . HIS A 1 321 ? 4.708 -11.718 -9.130 1.00 86.62 321 HIS A C 1
ATOM 2554 O O . HIS A 1 321 ? 5.898 -11.477 -8.920 1.00 86.62 321 HIS A O 1
ATOM 2560 N N . LEU A 1 322 ? 3.883 -10.819 -9.676 1.00 87.12 322 LEU A N 1
ATOM 2561 C CA . LEU A 1 322 ? 4.269 -9.439 -9.989 1.00 87.12 322 LEU A CA 1
ATOM 2562 C C . LEU A 1 322 ? 4.823 -8.747 -8.736 1.00 87.12 322 LEU A C 1
ATOM 2564 O O . LEU A 1 322 ? 5.968 -8.302 -8.743 1.00 87.12 322 LEU A O 1
ATOM 2568 N N . LEU A 1 323 ? 4.062 -8.760 -7.637 1.00 89.44 323 LEU A N 1
ATOM 2569 C CA . LEU A 1 323 ? 4.458 -8.146 -6.365 1.00 89.44 323 LEU A CA 1
ATOM 2570 C C . LEU A 1 323 ? 5.768 -8.735 -5.818 1.00 89.44 323 LEU A C 1
ATOM 2572 O O . LEU A 1 323 ? 6.640 -7.996 -5.366 1.00 89.44 323 LEU A O 1
ATOM 2576 N N . CYS A 1 324 ? 5.926 -10.061 -5.866 1.00 92.12 324 CYS A N 1
ATOM 2577 C CA . CYS A 1 324 ? 7.135 -10.737 -5.399 1.00 92.12 324 CYS A CA 1
ATOM 2578 C C . CYS A 1 324 ? 8.368 -10.322 -6.214 1.00 92.12 324 CYS A C 1
ATOM 2580 O O . CYS A 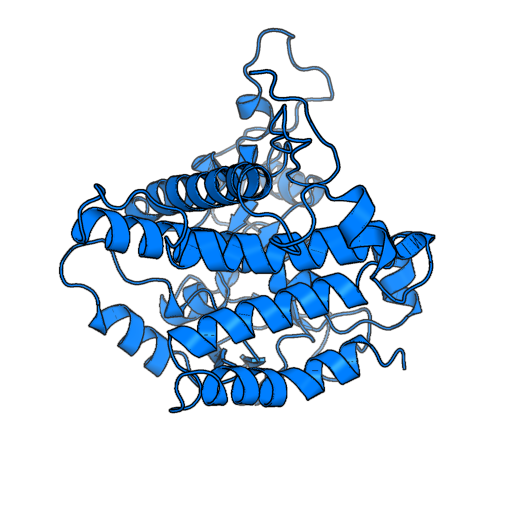1 324 ? 9.386 -9.933 -5.640 1.00 92.12 324 CYS A O 1
ATOM 2582 N N . ASN A 1 325 ? 8.276 -10.365 -7.545 1.00 89.69 325 ASN A N 1
ATOM 2583 C CA . ASN A 1 325 ? 9.404 -10.074 -8.430 1.00 89.69 325 ASN A CA 1
ATOM 2584 C C . ASN A 1 325 ? 9.768 -8.586 -8.446 1.00 89.69 325 ASN A C 1
ATOM 2586 O O . ASN A 1 325 ? 10.950 -8.245 -8.469 1.00 89.69 325 ASN A O 1
ATOM 2590 N N . GLU A 1 326 ? 8.776 -7.700 -8.390 1.00 88.69 326 GLU A N 1
ATOM 2591 C CA . GLU A 1 326 ? 8.998 -6.259 -8.312 1.00 88.69 326 GLU A CA 1
ATOM 2592 C C . GLU A 1 326 ? 9.799 -5.883 -7.060 1.00 88.69 326 GLU A C 1
ATOM 2594 O O . GLU A 1 326 ? 10.809 -5.178 -7.148 1.00 88.69 326 GLU A O 1
ATOM 2599 N N . TRP A 1 327 ? 9.412 -6.427 -5.904 1.00 91.62 327 TRP A N 1
ATOM 2600 C CA . TRP A 1 327 ? 10.146 -6.212 -4.659 1.00 91.62 327 TRP A CA 1
ATOM 2601 C C . TRP A 1 327 ? 11.501 -6.922 -4.643 1.00 91.62 327 TRP A C 1
ATOM 2603 O O . TRP A 1 327 ? 12.469 -6.354 -4.140 1.00 91.62 327 TRP A O 1
ATOM 2613 N N . GLY A 1 328 ? 11.624 -8.094 -5.273 1.00 92.12 328 GLY A N 1
ATOM 2614 C CA . GLY A 1 328 ? 12.915 -8.762 -5.465 1.00 92.12 328 GLY A CA 1
ATOM 2615 C C . GLY A 1 328 ? 13.896 -7.906 -6.266 1.00 92.12 328 GLY A C 1
ATOM 2616 O O . GLY A 1 328 ? 15.043 -7.729 -5.855 1.00 92.12 328 GLY A O 1
ATOM 2617 N N . GLY A 1 329 ? 13.432 -7.289 -7.356 1.00 88.69 329 GLY A N 1
ATOM 2618 C CA . GLY A 1 329 ? 14.215 -6.335 -8.140 1.00 88.69 329 GLY A CA 1
ATOM 2619 C C . GLY A 1 329 ? 14.553 -5.061 -7.362 1.00 88.69 329 GLY A C 1
ATOM 2620 O O . GLY A 1 329 ? 15.692 -4.590 -7.412 1.00 88.69 329 GLY A O 1
ATOM 2621 N N . HIS A 1 330 ? 13.602 -4.511 -6.600 1.00 89.44 330 HIS A N 1
ATOM 2622 C CA . HIS A 1 330 ? 13.855 -3.365 -5.722 1.00 89.44 330 HIS A CA 1
ATOM 2623 C C . HIS A 1 330 ? 14.973 -3.673 -4.716 1.00 89.44 330 HIS A C 1
ATOM 2625 O O . HIS A 1 330 ? 15.958 -2.935 -4.632 1.00 89.44 330 HIS A O 1
ATOM 2631 N N . TYR A 1 331 ? 14.857 -4.789 -3.999 1.00 92.94 331 TYR A N 1
ATOM 2632 C CA . TYR A 1 331 ? 15.806 -5.206 -2.976 1.00 92.94 331 TYR A CA 1
ATOM 2633 C C . TYR A 1 331 ? 17.155 -5.649 -3.537 1.00 92.94 331 TYR A C 1
ATOM 2635 O O . TYR A 1 331 ? 18.177 -5.412 -2.896 1.00 92.94 331 TYR A O 1
ATOM 2643 N N . ALA A 1 332 ? 17.210 -6.181 -4.757 1.00 91.19 332 ALA A N 1
ATOM 2644 C CA . ALA A 1 332 ? 18.483 -6.440 -5.417 1.00 91.19 332 ALA A CA 1
ATOM 2645 C C . ALA A 1 332 ? 19.309 -5.153 -5.622 1.00 91.19 332 ALA A C 1
ATOM 2647 O O . ALA A 1 332 ? 20.532 -5.167 -5.475 1.00 91.19 332 ALA A O 1
ATOM 2648 N N . ASN A 1 333 ? 18.647 -4.024 -5.897 1.00 86.88 333 ASN A N 1
ATOM 2649 C CA . ASN A 1 333 ? 19.308 -2.728 -6.087 1.00 86.88 333 ASN A CA 1
ATOM 2650 C C . ASN A 1 333 ? 19.606 -1.990 -4.772 1.00 86.88 333 ASN A C 1
ATOM 2652 O O . ASN A 1 333 ? 20.598 -1.268 -4.685 1.00 86.88 333 ASN A O 1
ATOM 2656 N N . HIS A 1 334 ? 18.760 -2.155 -3.752 1.00 86.69 334 HIS A N 1
ATOM 2657 C CA . HIS A 1 334 ? 18.813 -1.346 -2.524 1.00 86.69 334 HIS A CA 1
ATOM 2658 C C . HIS A 1 334 ? 19.285 -2.113 -1.281 1.00 86.69 334 HIS A C 1
ATOM 2660 O O . HIS A 1 334 ? 19.572 -1.500 -0.252 1.00 86.69 334 HIS A O 1
ATOM 2666 N N . GLY A 1 335 ? 19.421 -3.434 -1.394 1.00 91.75 335 GLY A N 1
ATOM 2667 C CA . GLY A 1 335 ? 19.784 -4.348 -0.320 1.00 91.75 335 GLY A CA 1
ATOM 2668 C C . GLY A 1 335 ? 18.587 -4.835 0.499 1.00 91.75 335 GLY A C 1
ATOM 2669 O O . GLY A 1 335 ? 17.561 -4.166 0.603 1.00 91.75 335 GLY A O 1
ATOM 2670 N N . PHE A 1 336 ? 18.738 -6.015 1.101 1.00 95.31 336 PHE A N 1
ATOM 2671 C CA . PHE A 1 336 ? 17.726 -6.665 1.939 1.00 95.31 336 PHE A CA 1
ATOM 2672 C C . PHE A 1 336 ? 18.399 -7.574 2.961 1.00 95.31 336 PHE A C 1
ATOM 2674 O O . PHE A 1 336 ? 19.310 -8.326 2.610 1.00 95.31 336 PHE A O 1
ATOM 2681 N N . ALA A 1 337 ? 17.986 -7.482 4.229 1.00 92.81 337 ALA A N 1
ATOM 2682 C CA . ALA A 1 337 ? 18.540 -8.281 5.329 1.00 92.81 337 ALA A CA 1
ATOM 2683 C C . ALA A 1 337 ? 20.091 -8.298 5.376 1.00 92.81 337 ALA A C 1
ATOM 2685 O O . ALA A 1 337 ? 20.717 -9.329 5.620 1.00 92.81 337 ALA A O 1
ATOM 2686 N N . GLY A 1 338 ? 20.726 -7.151 5.094 1.00 92.81 338 GLY A N 1
ATOM 2687 C CA . GLY A 1 338 ? 22.188 -6.995 5.082 1.00 92.81 338 GLY A CA 1
ATOM 2688 C C . GLY A 1 338 ? 22.912 -7.532 3.838 1.00 92.81 338 GLY A C 1
ATOM 2689 O O . GLY A 1 338 ? 24.135 -7.429 3.773 1.00 92.81 338 GLY A O 1
ATOM 2690 N N . LYS A 1 339 ? 22.189 -8.072 2.852 1.00 95.69 339 LYS A N 1
ATOM 2691 C CA . LYS A 1 339 ? 22.722 -8.527 1.557 1.00 95.69 339 LYS A CA 1
ATOM 2692 C C . LYS A 1 339 ? 22.547 -7.456 0.477 1.00 95.69 339 LYS A C 1
ATOM 2694 O O . LYS A 1 339 ? 21.775 -6.513 0.658 1.00 95.69 339 LYS A O 1
ATOM 2699 N N . THR A 1 340 ? 23.222 -7.617 -0.663 1.00 95.38 340 THR A N 1
ATOM 2700 C CA . THR A 1 340 ? 23.126 -6.728 -1.838 1.00 95.38 340 THR A CA 1
ATOM 2701 C C . THR A 1 340 ? 23.072 -7.527 -3.144 1.00 95.38 340 THR A C 1
ATOM 2703 O O . THR A 1 340 ? 23.391 -8.715 -3.166 1.00 95.38 340 THR A O 1
ATOM 2706 N N . GLY A 1 341 ? 22.668 -6.892 -4.249 1.00 93.31 341 GLY A N 1
ATOM 2707 C CA . GLY A 1 341 ? 22.627 -7.541 -5.563 1.00 93.31 341 GLY A CA 1
ATOM 2708 C C . GLY A 1 341 ? 21.654 -8.721 -5.609 1.00 93.31 341 GLY A C 1
ATOM 2709 O O . GLY A 1 341 ? 20.671 -8.760 -4.872 1.00 93.31 341 GLY A O 1
ATOM 2710 N N . TYR A 1 342 ? 21.935 -9.712 -6.457 1.00 94.44 342 TYR A N 1
ATOM 2711 C CA . TYR A 1 342 ? 21.080 -10.898 -6.587 1.00 94.44 342 TYR A CA 1
ATOM 2712 C C . TYR A 1 342 ? 20.860 -11.632 -5.257 1.00 94.44 342 TYR A C 1
ATOM 2714 O O . TYR A 1 342 ? 19.745 -12.058 -4.991 1.00 94.44 342 TYR A O 1
ATOM 2722 N N . GLU A 1 343 ? 21.858 -11.670 -4.368 1.00 97.06 343 GLU A N 1
ATOM 2723 C CA . GLU A 1 343 ? 21.716 -12.308 -3.053 1.00 97.06 343 GLU A CA 1
ATOM 2724 C C . GLU A 1 343 ? 20.653 -11.635 -2.169 1.00 97.06 343 GLU A C 1
ATOM 2726 O O . GLU A 1 343 ? 20.019 -12.302 -1.349 1.00 97.06 343 GLU A O 1
ATOM 2731 N N . ALA A 1 344 ? 20.457 -10.319 -2.310 1.00 96.88 344 ALA A N 1
ATOM 2732 C CA . ALA A 1 344 ? 19.380 -9.601 -1.632 1.00 96.88 344 ALA A CA 1
ATOM 2733 C C . ALA A 1 344 ? 18.011 -9.921 -2.237 1.00 96.88 344 ALA A C 1
ATOM 2735 O O . ALA A 1 344 ? 17.053 -10.118 -1.492 1.00 96.88 344 ALA A O 1
ATOM 2736 N N . GLY A 1 345 ? 17.931 -10.000 -3.569 1.00 94.62 345 GLY A N 1
ATOM 2737 C CA . GLY A 1 345 ? 16.715 -10.407 -4.274 1.00 94.62 345 GLY A CA 1
ATOM 2738 C C . GLY A 1 345 ? 16.278 -11.823 -3.890 1.00 94.62 345 GLY A C 1
ATOM 2739 O O . GLY A 1 345 ? 15.128 -12.025 -3.509 1.00 94.62 345 GLY A O 1
ATOM 2740 N N . ASP A 1 346 ? 17.212 -12.774 -3.886 1.00 95.69 346 ASP A N 1
ATOM 2741 C CA . ASP A 1 346 ? 16.962 -14.161 -3.478 1.00 95.69 346 ASP A CA 1
ATOM 2742 C C . ASP A 1 346 ? 16.522 -14.239 -2.012 1.00 95.69 346 ASP A C 1
ATOM 2744 O O . ASP A 1 346 ? 15.550 -14.911 -1.681 1.00 95.69 346 ASP A O 1
ATOM 2748 N N . ALA A 1 347 ? 17.179 -13.486 -1.124 1.00 96.88 347 ALA A N 1
ATOM 2749 C CA . ALA A 1 347 ? 16.804 -13.452 0.286 1.00 96.88 347 ALA A CA 1
ATOM 2750 C C . ALA A 1 347 ? 15.399 -12.885 0.526 1.00 96.88 347 ALA A C 1
ATOM 2752 O O . ALA A 1 347 ? 14.714 -13.333 1.446 1.00 96.88 347 ALA A O 1
ATOM 2753 N N . TRP A 1 348 ? 14.964 -11.920 -0.286 1.00 96.44 348 TRP A N 1
ATOM 2754 C CA . TRP A 1 348 ? 13.582 -11.452 -0.272 1.00 96.44 348 TRP A CA 1
ATOM 2755 C C . TRP A 1 348 ? 12.617 -12.554 -0.712 1.00 96.44 348 TRP A C 1
ATOM 2757 O O . TRP A 1 348 ? 11.629 -12.804 -0.021 1.00 96.44 348 TRP A O 1
ATOM 2767 N N . ILE A 1 349 ? 12.912 -13.234 -1.825 1.00 95.25 349 ILE A N 1
ATOM 2768 C CA . ILE A 1 349 ? 12.073 -14.325 -2.334 1.00 95.25 349 ILE A CA 1
ATOM 2769 C C . ILE A 1 349 ? 11.938 -15.419 -1.270 1.00 95.25 349 ILE A C 1
ATOM 2771 O O . ILE A 1 349 ? 10.822 -15.854 -0.995 1.00 95.25 349 ILE A O 1
ATOM 2775 N N . ASP A 1 350 ? 13.033 -15.799 -0.610 1.00 95.56 350 ASP A N 1
ATOM 2776 C CA . ASP A 1 350 ? 13.030 -16.774 0.485 1.00 95.56 350 ASP A CA 1
ATOM 2777 C C . ASP A 1 350 ? 12.177 -16.311 1.676 1.00 95.56 350 ASP A C 1
ATOM 2779 O O . ASP A 1 350 ? 11.398 -17.090 2.229 1.00 95.56 350 ASP A O 1
ATOM 2783 N N . ALA A 1 351 ? 12.288 -15.036 2.068 1.00 95.81 351 ALA A N 1
ATOM 2784 C CA . ALA A 1 351 ? 11.500 -14.464 3.160 1.00 95.81 351 ALA A CA 1
ATOM 2785 C C . ALA A 1 351 ? 9.999 -14.395 2.826 1.00 95.81 351 ALA A C 1
ATOM 2787 O O . ALA A 1 351 ? 9.155 -14.546 3.713 1.00 95.81 351 ALA A O 1
ATOM 2788 N N . PHE A 1 352 ? 9.659 -14.186 1.553 1.00 95.00 352 PHE A N 1
ATOM 2789 C CA . PHE A 1 352 ? 8.286 -14.062 1.070 1.00 95.00 352 PHE A CA 1
ATOM 2790 C C . PHE A 1 352 ? 7.655 -15.404 0.652 1.00 95.00 352 PHE A C 1
ATOM 2792 O O . PHE A 1 352 ? 6.430 -15.541 0.634 1.00 95.00 352 PHE A O 1
ATOM 2799 N N . ALA A 1 353 ? 8.455 -16.434 0.366 1.00 92.25 353 ALA A N 1
ATOM 2800 C CA . ALA A 1 353 ? 7.984 -17.743 -0.090 1.00 92.25 353 ALA A CA 1
ATOM 2801 C C . ALA A 1 353 ? 6.922 -18.398 0.818 1.00 92.25 353 ALA A C 1
ATOM 2803 O O . ALA A 1 353 ? 5.949 -18.930 0.274 1.00 92.25 353 ALA A O 1
ATOM 2804 N N . PRO A 1 354 ? 7.003 -18.333 2.167 1.00 89.62 354 PRO A N 1
ATOM 2805 C CA . PRO A 1 354 ? 5.940 -18.853 3.030 1.00 89.62 354 PRO A CA 1
ATOM 2806 C C . PRO A 1 354 ? 4.584 -18.176 2.799 1.00 89.62 354 PRO A C 1
ATOM 2808 O O . PRO A 1 354 ? 3.541 -18.821 2.913 1.00 89.62 354 PRO A O 1
ATOM 2811 N N . VAL A 1 355 ? 4.593 -16.890 2.443 1.00 88.25 355 VAL A N 1
ATOM 2812 C CA . VAL A 1 355 ? 3.382 -16.124 2.133 1.00 88.25 355 VAL A CA 1
ATOM 2813 C C . VAL A 1 355 ? 2.797 -16.569 0.807 1.00 88.25 355 VAL A C 1
ATOM 2815 O O . VAL A 1 355 ? 1.610 -16.884 0.767 1.00 88.25 355 VAL A O 1
ATOM 2818 N N . MET A 1 356 ? 3.616 -16.674 -0.245 1.00 87.94 356 MET A N 1
ATOM 2819 C CA . MET A 1 356 ? 3.166 -17.202 -1.541 1.00 87.94 356 MET A CA 1
ATOM 2820 C C . MET A 1 356 ? 2.568 -18.599 -1.392 1.00 87.94 356 MET A C 1
ATOM 2822 O O . MET A 1 356 ? 1.476 -18.873 -1.881 1.00 87.94 356 MET A O 1
ATOM 2826 N N . HIS A 1 357 ? 3.253 -19.467 -0.647 1.00 85.56 357 HIS A N 1
ATOM 2827 C CA . HIS A 1 357 ? 2.797 -20.823 -0.375 1.00 85.56 357 HIS A CA 1
ATOM 2828 C C . HIS A 1 357 ? 1.409 -20.852 0.261 1.00 85.56 357 HIS A C 1
ATOM 2830 O O . HIS A 1 357 ? 0.552 -21.602 -0.186 1.00 85.56 357 HIS A O 1
ATOM 2836 N N . GLN A 1 358 ? 1.166 -20.022 1.274 1.00 81.31 358 GLN A N 1
ATOM 2837 C CA . GLN A 1 358 ? -0.142 -19.953 1.930 1.00 81.31 358 GLN A CA 1
ATOM 2838 C C . GLN A 1 358 ? -1.211 -19.276 1.071 1.00 81.31 358 GLN A C 1
ATOM 2840 O O . GLN A 1 358 ? -2.380 -19.618 1.176 1.00 81.31 358 GLN A O 1
ATOM 2845 N N . VAL A 1 359 ? -0.828 -18.321 0.225 1.00 79.38 359 VAL A N 1
ATOM 2846 C CA . VAL A 1 359 ? -1.756 -17.652 -0.693 1.00 79.38 359 VAL A CA 1
ATOM 2847 C C . VAL A 1 359 ? -2.235 -18.604 -1.797 1.00 79.38 359 VAL A C 1
ATOM 2849 O O . VAL A 1 359 ? -3.386 -18.505 -2.220 1.00 79.38 359 VAL A O 1
ATOM 2852 N N . PHE A 1 360 ? -1.386 -19.538 -2.236 1.00 76.62 360 PHE A N 1
ATOM 2853 C CA . PHE A 1 360 ? -1.709 -20.508 -3.291 1.00 76.62 360 PHE A CA 1
ATOM 2854 C C . PHE A 1 360 ? -2.172 -21.868 -2.776 1.00 76.62 360 PHE A C 1
ATOM 2856 O O . PHE A 1 360 ? -2.802 -22.627 -3.515 1.00 76.62 360 PHE A O 1
ATOM 2863 N N . ARG A 1 361 ? -1.902 -22.194 -1.510 1.00 68.38 361 ARG A N 1
ATOM 2864 C CA . ARG A 1 361 ? -2.563 -23.308 -0.842 1.00 68.38 361 ARG A CA 1
ATOM 2865 C C . ARG A 1 361 ? -3.959 -22.878 -0.430 1.00 68.38 361 ARG A C 1
ATOM 2867 O O . ARG A 1 361 ? -4.185 -22.359 0.654 1.00 68.38 361 ARG A O 1
ATOM 2874 N N . TYR A 1 362 ? -4.889 -23.128 -1.338 1.00 58.19 362 TYR A N 1
ATOM 2875 C CA . TYR A 1 362 ? -6.306 -23.205 -1.039 1.00 58.19 362 TYR A CA 1
ATOM 2876 C C . TYR A 1 362 ? -6.559 -24.374 -0.072 1.00 58.19 362 TYR A C 1
ATOM 2878 O O . TYR A 1 362 ? -6.851 -25.485 -0.514 1.00 58.19 362 TYR A O 1
ATOM 2886 N N . GLU A 1 363 ? -6.367 -24.147 1.227 1.00 49.25 363 GLU A N 1
ATOM 2887 C CA . GLU A 1 363 ? -6.843 -25.055 2.281 1.00 49.25 363 GLU A CA 1
ATOM 2888 C C . GLU A 1 363 ? -8.329 -24.828 2.585 1.00 49.25 363 GLU A C 1
ATOM 2890 O O . GLU A 1 363 ? -8.785 -23.655 2.565 1.00 49.25 363 GLU A O 1
#

pLDDT: mean 80.9, std 14.81, range [21.75, 98.31]